Protein AF-A0A7K4IYR8-F1 (afdb_monomer_lite)

Sequence (261 aa):
AKPNRKLTFLYLANDVIQNSKRKGPEFTKDFAPVIVEAFKHVSSESDESCKKHLGRVLSIWEERSVYENDVLEQLRQALYGDRKGRKRTYEQIKVDENNCSPRGSPTDPPQTTDLIRALQELENAASGDAAVHQRIASLPIEVQDVSLLDRITDKESGEQLSKMVDDACMLLADYNGRLAAEIDDRKQLTRMLSDFLRCQKEFLAEKEHKLEEYKRKLARVSQVRKELRSRIQNLPDLSRLPNVTGSHVHLPFAGDIYSDD

Radius of gyration: 37.4 Å; chains: 1; bounding box: 99×49×106 Å

InterPro domains:
  IPR006569 CID domain [PF04818] (2-75)
  IPR006569 CID domain [PS51391] (1-83)
  IPR006569 CID domain [SM00582] (1-80)
  IPR008942 ENTH/VHS [G3DSA:1.25.40.90] (1-87)
  IPR008942 ENTH/VHS [SSF48464] (2-83)
  IPR032337 RPRD1A/B, C-terminal domain [PF16566] (114-259)

Secondary structure (DSSP, 8-state):
--HHHHHHHHHHHHHHHHHHTTT-SHHHHHHHHHHHHHHHHHHHTS-HHHHHHHHHHHHHHHHTT-S-HHHHHHHHHHHH-------------------------TTSPPPHHHHHHHHHHHHTSGGG-HHHHHHHHT--GGGT-GGGGGG--SHHHHHHHHHHHHHHHHHHHHHHHHHHHHHHHHHHHHHHHHHHHHHHHHHHHHHHHHHHHHHHHHHHHHHHHHHHHHHHHTS--GGGS---SS---PPPPTTTT----

Foldseek 3Di:
DPLVVLLVVVVVLLCCLVVCVVVHNVSLVVCQVCVLVSLLVSLVRDDPVSLVSLVVSLVVCVVVVSDDPVSSVSSVCSSPNDDPPDDDDDDDDDDDDDDDDDDDDPQDADDPVVLVVLVVVLCVALVVPVVLVVVLVPQDVLLVDPVCVVVDPDPVVVVVSVVSNVVNVVSVVVSVVRVVVSVVSVVVSVVSVVSNVVVVVVVVVVVVVVVVVVVVVVVVVVVVVVVVVVVVVVDDDPVPDPPPPDDDDDDDDPPPVPDDD

Structure (mmCIF, N/CA/C/O backbone):
data_AF-A0A7K4IYR8-F1
#
_entry.id   AF-A0A7K4IYR8-F1
#
loop_
_atom_site.group_PDB
_atom_site.id
_atom_site.type_symbol
_atom_site.label_atom_id
_atom_site.label_alt_id
_atom_site.label_comp_id
_atom_site.label_asym_id
_atom_site.label_entity_id
_atom_site.label_seq_id
_atom_site.pdbx_PDB_ins_code
_atom_site.Cartn_x
_atom_site.Cartn_y
_atom_site.Cartn_z
_atom_site.occupancy
_atom_site.B_iso_or_equiv
_atom_site.auth_seq_id
_atom_site.auth_comp_id
_atom_site.auth_asym_id
_atom_site.auth_atom_id
_atom_site.pdbx_PDB_model_num
ATOM 1 N N . ALA A 1 1 ? 15.970 -23.274 11.634 1.00 53.22 1 ALA A N 1
ATOM 2 C CA . ALA A 1 1 ? 16.853 -23.880 12.663 1.00 53.22 1 ALA A CA 1
ATOM 3 C C . ALA A 1 1 ? 16.985 -22.917 13.839 1.00 53.22 1 ALA A C 1
ATOM 5 O O . ALA A 1 1 ? 16.951 -21.720 13.587 1.00 53.22 1 ALA A O 1
ATOM 6 N N . LYS A 1 2 ? 17.133 -23.404 15.083 1.00 67.44 2 LYS A N 1
ATOM 7 C CA . LYS A 1 2 ? 17.363 -22.536 16.260 1.00 67.44 2 LYS A CA 1
ATOM 8 C C . LYS A 1 2 ? 18.555 -21.583 16.000 1.00 67.44 2 LYS A C 1
ATOM 10 O O . LYS A 1 2 ? 19.526 -22.061 15.406 1.00 67.44 2 LYS A O 1
ATOM 15 N N . PRO A 1 3 ? 18.524 -20.310 16.443 1.00 61.62 3 PRO A N 1
ATOM 16 C CA . PRO A 1 3 ? 19.563 -19.308 16.151 1.00 61.62 3 PRO A CA 1
ATOM 17 C C . PRO A 1 3 ? 20.998 -19.804 16.398 1.00 61.62 3 PRO A C 1
ATOM 19 O O . PRO A 1 3 ? 21.841 -19.731 15.507 1.00 61.62 3 PRO A O 1
ATOM 22 N N . ASN A 1 4 ? 21.240 -20.473 17.530 1.00 66.50 4 ASN A N 1
ATOM 23 C CA . ASN A 1 4 ? 22.561 -21.010 17.895 1.00 66.50 4 ASN A CA 1
ATOM 24 C C . ASN A 1 4 ? 23.093 -22.061 16.907 1.00 66.50 4 ASN A C 1
ATOM 26 O O . ASN A 1 4 ? 24.296 -22.170 16.697 1.00 66.50 4 ASN A O 1
ATOM 30 N N . ARG A 1 5 ? 22.201 -22.824 16.264 1.00 80.38 5 ARG A N 1
ATOM 31 C CA . ARG A 1 5 ? 22.581 -23.853 15.288 1.00 80.38 5 ARG A CA 1
ATOM 32 C C . ARG A 1 5 ? 22.960 -23.237 13.940 1.00 80.38 5 ARG A C 1
ATOM 34 O O . ARG A 1 5 ? 23.757 -23.825 13.220 1.00 80.38 5 ARG A O 1
ATOM 41 N N . LYS A 1 6 ? 22.427 -22.055 13.603 1.00 84.56 6 LYS A N 1
ATOM 42 C CA . LYS A 1 6 ? 22.773 -21.321 12.373 1.00 84.56 6 LYS A CA 1
ATOM 43 C C . LYS A 1 6 ? 24.214 -20.804 12.403 1.00 84.56 6 LYS A C 1
ATOM 45 O O . LYS A 1 6 ? 24.914 -20.9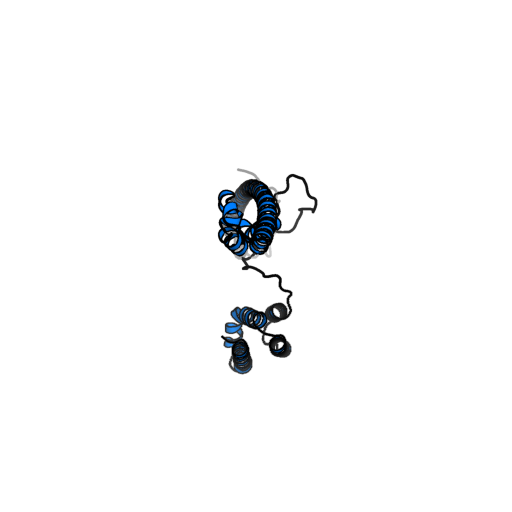14 11.401 1.00 84.56 6 LYS A O 1
ATOM 50 N N . LEU A 1 7 ? 24.680 -20.333 13.561 1.00 84.88 7 LEU A N 1
ATOM 51 C CA . LEU A 1 7 ? 26.074 -19.927 13.753 1.00 84.88 7 LEU A CA 1
ATOM 52 C C . LEU A 1 7 ? 27.045 -21.107 13.564 1.00 84.88 7 LEU A C 1
ATOM 54 O O . LEU A 1 7 ? 28.080 -20.955 12.922 1.00 84.88 7 LEU A O 1
ATOM 58 N N . THR A 1 8 ? 26.678 -22.307 14.029 1.00 88.69 8 THR A N 1
ATOM 59 C CA . THR A 1 8 ? 27.469 -23.531 13.808 1.00 88.69 8 THR A CA 1
ATOM 60 C C . THR A 1 8 ? 27.664 -23.843 12.322 1.00 88.69 8 THR A C 1
ATOM 62 O O . THR A 1 8 ? 28.762 -24.220 11.921 1.00 88.69 8 THR A O 1
ATOM 65 N N . PHE A 1 9 ? 26.635 -23.649 11.488 1.00 90.62 9 PHE A N 1
ATOM 66 C CA . PHE A 1 9 ? 26.761 -23.839 10.038 1.00 90.62 9 PHE A CA 1
ATOM 67 C C . PHE A 1 9 ? 27.726 -22.836 9.401 1.00 90.62 9 PHE A C 1
ATOM 69 O O . PHE A 1 9 ? 28.487 -23.217 8.516 1.00 90.62 9 PHE A O 1
ATOM 76 N N . LEU A 1 10 ? 27.749 -21.585 9.870 1.00 90.50 10 LEU A N 1
ATOM 77 C CA . LEU A 1 10 ? 28.721 -20.600 9.388 1.00 90.50 10 LEU A CA 1
ATOM 78 C C . LEU A 1 10 ? 30.150 -20.919 9.828 1.00 90.50 10 LEU A C 1
ATOM 80 O O . LEU A 1 10 ? 31.076 -20.705 9.052 1.00 90.50 10 LEU A O 1
ATOM 84 N N . TYR A 1 11 ? 30.351 -21.482 11.020 1.00 91.69 11 TYR A N 1
ATOM 85 C CA . TYR A 1 11 ? 31.675 -21.966 11.419 1.00 91.69 11 TYR A CA 1
ATOM 86 C C . TYR A 1 11 ? 32.148 -23.151 10.591 1.00 91.69 11 TYR A C 1
ATOM 88 O O . TYR A 1 11 ? 33.315 -23.188 10.210 1.00 91.69 11 TYR A O 1
ATOM 96 N N . LEU A 1 12 ? 31.245 -24.072 10.259 1.00 93.44 12 LEU A N 1
ATOM 97 C CA . LEU A 1 12 ? 31.562 -25.162 9.346 1.00 93.44 12 LEU A CA 1
ATOM 98 C C . LEU A 1 12 ? 31.917 -24.629 7.952 1.00 93.44 12 LEU A C 1
ATOM 100 O O . LEU A 1 12 ? 32.934 -25.024 7.394 1.00 93.44 12 LEU A O 1
ATOM 104 N N . ALA A 1 13 ? 31.122 -23.701 7.412 1.00 92.62 13 ALA A N 1
ATOM 105 C CA . ALA A 1 13 ? 31.414 -23.069 6.128 1.00 92.62 13 ALA A CA 1
ATOM 106 C C . ALA A 1 13 ? 32.771 -22.350 6.158 1.00 92.62 13 ALA A C 1
ATOM 108 O O . ALA A 1 13 ? 33.569 -22.517 5.243 1.00 92.62 13 ALA A O 1
ATOM 109 N N . ASN A 1 14 ? 33.073 -21.618 7.233 1.00 93.25 14 ASN A N 1
ATOM 110 C CA . ASN A 1 14 ? 34.367 -20.969 7.421 1.00 93.25 14 ASN A CA 1
ATOM 111 C C . ASN A 1 14 ? 35.531 -21.972 7.396 1.00 93.25 14 ASN A C 1
ATOM 113 O O . ASN A 1 14 ? 36.521 -21.731 6.709 1.00 93.25 14 ASN A O 1
ATOM 117 N N . ASP A 1 15 ? 35.413 -23.087 8.118 1.00 93.00 15 ASP A N 1
ATOM 118 C CA . ASP A 1 15 ? 36.453 -24.117 8.152 1.00 93.00 15 ASP A CA 1
ATOM 119 C C . ASP A 1 15 ? 36.656 -24.761 6.771 1.00 93.00 15 ASP A C 1
ATOM 121 O O . ASP A 1 15 ? 37.780 -24.839 6.273 1.00 93.00 15 ASP A O 1
ATOM 125 N N . VAL A 1 16 ? 35.562 -25.124 6.096 1.00 93.12 16 VAL A N 1
ATOM 126 C CA . VAL A 1 16 ? 35.595 -25.705 4.747 1.00 93.12 16 VAL A CA 1
ATOM 127 C C . VAL A 1 16 ? 36.204 -24.730 3.740 1.00 93.12 16 VAL A C 1
ATOM 129 O O . VAL A 1 16 ? 37.122 -25.108 3.014 1.00 93.12 16 VAL A O 1
ATOM 132 N N . ILE A 1 17 ? 35.751 -23.475 3.702 1.00 92.31 17 ILE A N 1
ATOM 133 C CA . ILE A 1 17 ? 36.232 -22.462 2.749 1.00 92.31 17 ILE A CA 1
ATOM 134 C C . ILE A 1 17 ? 37.721 -22.183 2.973 1.00 92.31 17 ILE A C 1
ATOM 136 O O . ILE A 1 17 ? 38.494 -22.169 2.019 1.00 92.31 17 ILE A O 1
ATOM 140 N N . GLN A 1 18 ? 38.163 -22.011 4.220 1.00 86.75 18 GLN A N 1
ATOM 141 C CA . GLN A 1 18 ? 39.563 -21.681 4.486 1.00 86.75 18 GLN A CA 1
ATOM 142 C C . GLN A 1 18 ? 40.512 -22.868 4.295 1.00 86.75 18 GLN A C 1
ATOM 144 O O . GLN A 1 18 ? 41.597 -22.689 3.740 1.00 86.75 18 GLN A O 1
ATOM 149 N N . ASN A 1 19 ? 40.124 -24.077 4.709 1.00 90.12 19 ASN A N 1
ATOM 150 C CA . ASN A 1 19 ? 40.983 -25.257 4.567 1.00 90.12 19 ASN A CA 1
ATOM 151 C C . ASN A 1 19 ? 41.038 -25.761 3.121 1.00 90.12 19 ASN A C 1
ATOM 153 O O . ASN A 1 19 ? 42.073 -26.269 2.679 1.00 90.12 19 ASN A O 1
ATOM 157 N N . SER A 1 20 ? 39.951 -25.598 2.362 1.00 89.94 20 SER A N 1
ATOM 158 C CA . SER A 1 20 ? 39.908 -26.000 0.954 1.00 89.94 20 SER A CA 1
ATOM 159 C C . SER A 1 20 ? 40.776 -25.140 0.043 1.00 89.94 20 SER A C 1
ATOM 161 O O . SER A 1 20 ? 41.269 -25.680 -0.940 1.00 89.94 20 SER A O 1
ATOM 163 N N . LYS A 1 21 ? 41.081 -23.880 0.399 1.00 84.06 21 LYS A N 1
ATOM 164 C CA . LYS A 1 21 ? 41.957 -22.991 -0.394 1.00 84.06 21 LYS A CA 1
ATOM 165 C C . LYS A 1 21 ? 43.305 -23.614 -0.777 1.00 84.06 21 LYS A C 1
ATOM 167 O O . LYS A 1 21 ? 43.869 -23.254 -1.804 1.00 84.06 21 LYS A O 1
ATOM 172 N N . ARG A 1 22 ? 43.835 -24.544 0.031 1.00 83.19 22 ARG A N 1
ATOM 173 C CA . ARG A 1 22 ? 45.079 -25.277 -0.282 1.00 83.19 22 ARG A CA 1
ATOM 174 C C . ARG A 1 22 ? 44.908 -26.330 -1.381 1.00 83.19 22 ARG A C 1
ATOM 176 O O . ARG A 1 22 ? 45.889 -26.698 -2.013 1.00 83.19 22 ARG A O 1
ATOM 183 N N . LYS A 1 23 ? 43.694 -26.855 -1.548 1.00 87.81 23 LYS A N 1
ATOM 184 C CA . LYS A 1 23 ? 43.335 -27.891 -2.526 1.00 87.81 23 LYS A CA 1
ATOM 185 C C . LYS A 1 23 ? 42.779 -27.291 -3.819 1.00 87.81 23 LYS A C 1
ATOM 187 O O . LYS A 1 23 ? 43.017 -27.861 -4.875 1.00 87.81 23 LYS A O 1
ATOM 192 N N . GLY A 1 24 ? 42.105 -26.147 -3.727 1.00 84.31 24 GLY A N 1
ATOM 193 C CA . GLY A 1 24 ? 41.583 -25.407 -4.868 1.00 84.31 24 GLY A CA 1
ATOM 194 C C . GLY A 1 24 ? 40.549 -24.348 -4.457 1.00 84.31 24 GLY A C 1
ATOM 195 O O . GLY A 1 24 ? 40.160 -24.262 -3.287 1.00 84.31 24 GLY A O 1
ATOM 196 N N . PRO A 1 25 ? 40.135 -23.473 -5.390 1.00 88.81 25 PRO A N 1
ATOM 197 C CA . PRO A 1 25 ? 39.226 -22.367 -5.105 1.00 88.81 25 PRO A CA 1
ATOM 198 C C . PRO A 1 25 ? 37.740 -22.759 -5.173 1.00 88.81 25 PRO A C 1
ATOM 200 O O . PRO A 1 25 ? 36.893 -21.877 -5.047 1.00 88.81 25 PRO A O 1
ATOM 203 N N . GLU A 1 26 ? 37.404 -24.030 -5.410 1.00 90.50 26 GLU A N 1
ATOM 204 C CA . GLU A 1 26 ? 36.052 -24.494 -5.755 1.00 90.50 26 GLU A CA 1
ATOM 205 C C . GLU A 1 26 ? 35.043 -24.103 -4.681 1.00 90.50 26 GLU A C 1
ATOM 207 O O . GLU A 1 26 ? 34.099 -23.378 -4.961 1.00 90.50 26 GLU A O 1
ATOM 212 N N . PHE A 1 27 ? 35.309 -24.439 -3.417 1.00 90.62 27 PHE A N 1
ATOM 213 C CA . PHE A 1 27 ? 34.417 -24.057 -2.323 1.00 90.62 27 PHE A CA 1
ATOM 214 C C . PHE A 1 27 ? 34.334 -22.540 -2.138 1.00 90.62 27 PHE A C 1
ATOM 216 O O . PHE A 1 27 ? 33.270 -22.022 -1.821 1.00 90.62 27 PHE A O 1
ATOM 223 N N . THR A 1 28 ? 35.420 -21.795 -2.368 1.00 90.62 28 THR A N 1
ATOM 224 C CA . THR A 1 28 ? 35.350 -20.326 -2.288 1.00 90.62 28 THR A CA 1
ATOM 225 C C . THR A 1 28 ? 34.390 -19.790 -3.354 1.00 90.62 28 THR A C 1
ATOM 227 O O . THR A 1 28 ? 33.521 -18.979 -3.037 1.00 90.62 28 THR A O 1
ATOM 230 N N . LYS A 1 29 ? 34.485 -20.294 -4.591 1.00 90.69 29 LYS A N 1
ATOM 231 C CA . LYS A 1 29 ? 33.619 -19.908 -5.715 1.00 90.69 29 LYS A CA 1
ATOM 232 C C . LYS A 1 29 ? 32.169 -20.355 -5.521 1.00 90.69 29 LYS A C 1
ATOM 234 O O . LYS A 1 29 ? 31.267 -19.553 -5.736 1.00 90.69 29 LYS A O 1
ATOM 239 N N . ASP A 1 30 ? 31.952 -21.582 -5.064 1.00 92.75 30 ASP A N 1
ATOM 240 C CA . ASP A 1 30 ? 30.620 -22.177 -4.925 1.00 92.75 30 ASP A CA 1
ATOM 241 C C . ASP A 1 30 ? 29.837 -21.578 -3.752 1.00 92.75 30 ASP A C 1
ATOM 243 O O . ASP A 1 30 ? 28.618 -21.426 -3.828 1.00 92.75 30 ASP A O 1
ATOM 247 N N . PHE A 1 31 ? 30.524 -21.180 -2.673 1.00 93.06 31 PHE A N 1
ATOM 248 C CA . PHE A 1 31 ? 29.882 -20.480 -1.560 1.00 93.06 31 PHE A CA 1
ATOM 249 C C . PHE A 1 31 ? 29.646 -18.990 -1.847 1.00 93.06 31 PHE A C 1
ATOM 251 O O . PHE A 1 31 ? 28.690 -18.432 -1.312 1.00 93.06 31 PHE A O 1
ATOM 258 N N . ALA A 1 32 ? 30.451 -18.343 -2.701 1.00 89.62 32 ALA A N 1
ATOM 259 C CA . ALA A 1 32 ? 30.329 -16.913 -3.017 1.00 89.62 32 ALA A CA 1
ATOM 260 C C . ALA A 1 32 ? 28.894 -16.425 -3.335 1.00 89.62 32 ALA A C 1
ATOM 262 O O . ALA A 1 32 ? 28.480 -15.433 -2.730 1.00 89.62 32 ALA A O 1
ATOM 263 N N . PRO A 1 33 ? 28.097 -17.083 -4.208 1.00 90.62 33 PRO A N 1
ATOM 264 C CA . PRO A 1 33 ? 26.764 -16.590 -4.566 1.00 90.62 33 PRO A CA 1
ATOM 265 C C . PRO A 1 33 ? 25.753 -16.634 -3.414 1.00 90.62 33 PRO A C 1
ATOM 267 O O . PRO A 1 33 ? 24.772 -15.896 -3.439 1.00 90.62 33 PRO A O 1
ATOM 270 N N . VAL A 1 34 ? 25.972 -17.482 -2.405 1.00 93.62 34 VAL A N 1
ATOM 271 C CA . VAL A 1 34 ? 25.014 -17.707 -1.307 1.00 93.62 34 VAL A CA 1
ATOM 272 C C . VAL A 1 34 ? 25.486 -17.139 0.029 1.00 93.62 34 VAL A C 1
ATOM 274 O O . VAL A 1 34 ? 24.682 -16.968 0.947 1.00 93.62 34 VAL A O 1
ATOM 277 N N . ILE A 1 35 ? 26.780 -16.834 0.168 1.00 92.06 35 ILE A N 1
ATOM 278 C CA . ILE A 1 35 ? 27.369 -16.505 1.468 1.00 92.06 35 ILE A CA 1
ATOM 279 C C . ILE A 1 35 ? 26.853 -15.180 2.031 1.00 92.06 35 ILE A C 1
ATOM 281 O O . ILE A 1 35 ? 26.643 -15.082 3.237 1.00 92.06 35 ILE A O 1
ATOM 285 N N . VAL A 1 36 ? 26.571 -14.199 1.166 1.00 91.44 36 VAL A N 1
ATOM 286 C CA . VAL A 1 36 ? 26.016 -12.890 1.549 1.00 91.44 36 VAL A CA 1
ATOM 287 C C . VAL A 1 36 ? 24.597 -13.038 2.101 1.00 91.44 36 VAL A C 1
ATOM 289 O O . VAL A 1 36 ? 24.275 -12.494 3.159 1.00 91.44 36 VAL A O 1
ATOM 292 N N . GLU A 1 37 ? 23.752 -13.819 1.424 1.00 89.88 37 GLU A N 1
ATOM 293 C CA . GLU A 1 37 ? 22.381 -14.085 1.867 1.00 89.88 37 GLU A CA 1
ATOM 294 C C . GLU A 1 37 ? 22.364 -14.895 3.169 1.00 89.88 37 GLU A C 1
ATOM 296 O O . GLU A 1 37 ? 21.630 -14.559 4.103 1.00 89.88 37 GLU A O 1
ATOM 301 N N . ALA A 1 38 ? 23.238 -15.901 3.280 1.00 90.06 38 ALA A N 1
ATOM 302 C CA . ALA A 1 38 ? 23.405 -16.681 4.499 1.00 90.06 38 ALA A CA 1
ATOM 303 C C . ALA A 1 38 ? 23.840 -15.799 5.682 1.00 90.06 38 ALA A C 1
ATOM 305 O O . ALA A 1 38 ? 23.225 -15.866 6.748 1.00 90.06 38 ALA A O 1
ATOM 306 N N . PHE A 1 39 ? 24.837 -14.927 5.498 1.00 89.81 39 PHE A N 1
ATOM 307 C CA . PHE A 1 39 ? 25.288 -13.985 6.530 1.00 89.81 39 PHE A CA 1
ATOM 308 C C . PHE A 1 39 ? 24.167 -13.045 6.979 1.00 89.81 39 PHE A C 1
ATOM 310 O O . PHE A 1 39 ? 23.947 -12.876 8.180 1.00 89.81 39 PHE A O 1
ATOM 317 N N . LYS A 1 40 ? 23.415 -12.481 6.025 1.00 89.56 40 LYS A N 1
ATOM 318 C CA . LYS A 1 40 ? 22.279 -11.591 6.301 1.00 89.56 40 LYS A CA 1
ATOM 319 C C . LYS A 1 40 ? 21.189 -12.292 7.108 1.00 89.56 40 LYS A C 1
ATOM 321 O O . LYS A 1 40 ? 20.694 -11.731 8.080 1.00 89.56 40 LYS A O 1
ATOM 326 N N . HIS A 1 41 ? 20.845 -13.522 6.738 1.00 88.69 41 HIS A N 1
ATOM 327 C CA . HIS A 1 41 ? 19.822 -14.320 7.411 1.00 88.69 41 HIS A CA 1
ATOM 328 C C . HIS A 1 41 ? 20.217 -14.708 8.846 1.00 88.69 41 HIS A C 1
ATOM 330 O O . HIS A 1 41 ? 19.377 -14.689 9.748 1.00 88.69 41 HIS A O 1
ATOM 336 N N . VAL A 1 42 ? 21.494 -15.029 9.094 1.00 86.94 42 VAL A N 1
ATOM 337 C CA . VAL A 1 42 ? 21.971 -15.284 10.465 1.00 86.94 42 VAL A CA 1
ATOM 338 C C . VAL A 1 42 ? 22.020 -13.986 11.273 1.00 86.94 42 VAL A C 1
ATOM 340 O O . VAL A 1 42 ? 21.580 -13.980 12.420 1.00 86.94 42 VAL A O 1
ATOM 343 N N . SER A 1 43 ? 22.464 -12.880 10.674 1.00 86.00 43 SER A N 1
ATOM 344 C CA . SER A 1 43 ? 22.471 -11.547 11.297 1.00 86.00 43 SER A CA 1
ATOM 345 C C . SER A 1 43 ? 21.062 -11.064 11.683 1.00 86.00 43 SER A C 1
ATOM 347 O O . SER A 1 43 ? 20.870 -10.498 12.758 1.00 86.00 43 SER A O 1
ATOM 349 N N . SER A 1 44 ? 20.045 -11.328 10.852 1.00 84.56 44 SER A N 1
ATOM 350 C CA . SER A 1 44 ? 18.671 -10.864 11.095 1.00 84.56 44 SER A CA 1
ATOM 351 C C . SER A 1 44 ? 17.942 -11.587 12.228 1.00 84.56 44 SER A C 1
ATOM 353 O O . SER A 1 44 ? 17.038 -11.008 12.825 1.00 84.56 44 SER A O 1
ATOM 355 N N . GLU A 1 45 ? 18.312 -12.836 12.512 1.00 75.75 45 GLU A N 1
ATOM 356 C CA . GLU A 1 45 ? 17.594 -13.712 13.450 1.00 75.75 45 GLU A CA 1
ATOM 357 C C . GLU A 1 45 ? 18.345 -13.987 14.760 1.00 75.75 45 GLU A C 1
ATOM 359 O O . GLU A 1 45 ? 17.942 -14.856 15.537 1.00 75.75 45 GLU A O 1
ATOM 364 N N . SER A 1 46 ? 19.456 -13.293 15.003 1.00 74.25 46 SER A N 1
ATOM 365 C CA . SER A 1 46 ? 20.305 -13.546 16.163 1.00 74.25 46 SER A CA 1
ATOM 366 C C . SER A 1 46 ? 20.562 -12.296 17.004 1.00 74.25 46 SER A C 1
ATOM 368 O O . SER A 1 46 ? 20.349 -11.161 16.575 1.00 74.25 46 SER A O 1
ATOM 370 N N . ASP A 1 47 ? 20.942 -12.534 18.254 1.00 80.75 47 ASP A N 1
ATOM 371 C CA . ASP A 1 47 ? 21.204 -11.527 19.270 1.00 80.75 47 ASP A CA 1
ATOM 372 C C . ASP A 1 47 ? 22.583 -10.870 19.091 1.00 80.75 47 ASP A C 1
ATOM 374 O O . ASP A 1 47 ? 23.425 -11.289 18.291 1.00 80.75 47 ASP A O 1
ATOM 378 N N . GLU A 1 48 ? 22.847 -9.833 19.880 1.00 80.94 48 GLU A N 1
ATOM 379 C CA . GLU A 1 48 ? 24.067 -9.033 19.751 1.00 80.94 48 GLU A CA 1
ATOM 380 C C . GLU A 1 48 ? 25.348 -9.822 20.057 1.00 80.94 48 GLU A C 1
ATOM 382 O O . GLU A 1 48 ? 26.420 -9.514 19.532 1.00 80.94 48 GLU A O 1
ATOM 387 N N . SER A 1 49 ? 25.234 -10.899 20.839 1.00 81.44 49 SER A N 1
ATOM 388 C CA . SER A 1 49 ? 26.306 -11.876 21.019 1.00 81.44 49 SER A CA 1
ATOM 389 C C . SER A 1 49 ? 26.642 -12.581 19.703 1.00 81.44 49 SER A C 1
ATOM 391 O O . SER A 1 49 ? 27.806 -12.608 19.298 1.00 81.44 49 SER A O 1
ATOM 393 N N . CYS A 1 50 ? 25.652 -13.097 18.970 1.00 82.31 50 CYS A N 1
ATOM 394 C CA . CYS A 1 50 ? 25.880 -13.740 17.675 1.00 82.31 50 CYS A CA 1
ATOM 395 C C . CYS A 1 50 ? 26.467 -12.781 16.631 1.00 82.31 50 CYS A C 1
ATOM 397 O O . CYS A 1 50 ? 27.364 -13.177 15.884 1.00 82.31 50 CYS A O 1
ATOM 399 N N . LYS A 1 51 ? 26.060 -11.507 16.614 1.00 87.31 51 LYS A N 1
ATOM 400 C CA . LYS A 1 51 ? 26.658 -10.515 15.703 1.00 87.31 51 LYS A CA 1
ATOM 401 C C . LYS A 1 51 ? 28.145 -10.275 15.960 1.00 87.31 51 LYS A C 1
ATOM 403 O O . LYS A 1 51 ? 28.903 -10.143 15.002 1.00 87.31 51 LYS A O 1
ATOM 408 N N . LYS A 1 52 ? 28.602 -10.303 17.220 1.00 88.06 52 LYS A N 1
ATOM 409 C CA . LYS A 1 52 ? 30.045 -10.254 17.541 1.00 88.06 52 LYS A CA 1
ATOM 410 C C . LYS A 1 52 ? 30.801 -11.438 16.936 1.00 88.06 52 LYS A C 1
ATOM 412 O O . LYS A 1 52 ? 31.898 -11.271 16.407 1.00 88.06 52 LYS A O 1
ATOM 417 N N . HIS A 1 53 ? 30.203 -12.626 16.974 1.00 88.19 53 HIS A N 1
ATOM 418 C CA . HIS A 1 53 ? 30.789 -13.826 16.384 1.00 88.19 53 HIS A CA 1
ATOM 419 C C . HIS A 1 53 ? 30.837 -13.756 14.849 1.00 88.19 53 HIS A C 1
ATOM 421 O O . HIS A 1 53 ? 31.852 -14.130 14.262 1.00 88.19 53 HIS A O 1
ATOM 427 N N . LEU A 1 54 ? 29.792 -13.227 14.203 1.00 91.00 54 LEU A N 1
ATOM 428 C CA . LEU A 1 54 ? 29.779 -12.959 12.758 1.00 91.00 54 LEU A CA 1
ATOM 429 C C . LEU A 1 54 ? 30.836 -11.924 12.358 1.00 91.00 54 LEU A C 1
ATOM 431 O O . LEU A 1 54 ? 31.566 -12.138 11.393 1.00 91.00 54 LEU A O 1
ATOM 435 N N . GL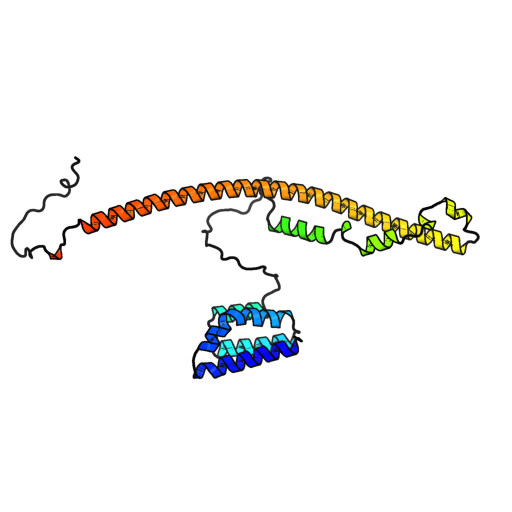Y A 1 55 ? 30.969 -10.843 13.132 1.00 91.88 55 GLY A N 1
ATOM 436 C CA . GLY A 1 55 ? 31.987 -9.813 12.910 1.00 91.88 55 GLY A CA 1
ATOM 437 C C . GLY A 1 55 ? 33.404 -10.369 12.999 1.00 91.88 55 GLY A C 1
ATOM 438 O O . GLY A 1 55 ? 34.252 -10.037 12.175 1.00 91.88 55 GLY A O 1
ATOM 439 N N . ARG A 1 56 ? 33.651 -11.301 13.929 1.00 93.12 56 ARG A N 1
ATOM 440 C CA . ARG A 1 56 ? 34.932 -12.013 14.013 1.00 93.12 56 ARG A CA 1
ATOM 441 C C . ARG A 1 56 ? 35.211 -12.849 12.761 1.00 93.12 56 ARG A C 1
ATOM 443 O O . ARG A 1 56 ? 36.332 -12.819 12.268 1.00 93.12 56 ARG A O 1
ATOM 450 N N . VAL A 1 57 ? 34.223 -13.583 12.240 1.00 92.75 57 VAL A N 1
ATOM 451 C CA . VAL A 1 57 ? 34.391 -14.366 10.998 1.00 92.75 57 VAL A CA 1
ATOM 452 C C . VAL A 1 57 ? 34.683 -13.446 9.812 1.00 92.75 57 VAL A C 1
ATOM 454 O O . VAL A 1 57 ? 35.618 -13.712 9.061 1.00 92.75 57 VAL A O 1
ATOM 457 N N . LEU A 1 58 ? 33.941 -12.343 9.684 1.00 94.25 58 LEU A N 1
ATOM 458 C CA . LEU A 1 58 ? 34.144 -11.359 8.620 1.00 94.25 58 LEU A CA 1
ATOM 459 C C . LEU A 1 58 ? 35.544 -10.730 8.676 1.00 94.25 58 LEU A C 1
ATOM 461 O O . LEU A 1 58 ? 36.219 -10.660 7.654 1.00 94.25 58 LEU A O 1
ATOM 465 N N . SER A 1 59 ? 36.012 -10.352 9.867 1.00 93.12 59 SER A N 1
ATOM 466 C CA . SER A 1 59 ? 37.362 -9.810 10.059 1.00 93.12 59 SER A CA 1
ATOM 467 C C . SER A 1 59 ? 38.451 -10.800 9.631 1.00 93.12 59 SER A C 1
ATOM 469 O O . SER A 1 59 ? 39.402 -10.403 8.965 1.00 93.12 59 SER A O 1
ATOM 471 N N . ILE A 1 60 ? 38.288 -12.095 9.928 1.00 92.19 60 ILE A N 1
ATOM 472 C CA . ILE A 1 60 ? 39.231 -13.131 9.475 1.00 92.19 60 ILE A CA 1
ATOM 473 C C . ILE A 1 60 ? 39.208 -13.258 7.944 1.00 92.19 60 ILE A C 1
ATOM 475 O O . ILE A 1 60 ? 40.248 -13.486 7.326 1.00 92.19 60 ILE A O 1
ATOM 479 N N . TRP A 1 61 ? 38.035 -13.151 7.317 1.00 93.81 61 TRP A N 1
ATOM 480 C CA . TRP A 1 61 ? 37.913 -13.225 5.860 1.00 93.81 61 TRP A CA 1
ATOM 481 C C . TRP A 1 61 ? 38.536 -12.031 5.148 1.00 93.81 61 TRP A C 1
ATOM 483 O O . TRP A 1 61 ? 39.115 -12.214 4.081 1.00 93.81 61 TRP A O 1
ATOM 493 N N . GLU A 1 62 ? 38.459 -10.848 5.747 1.00 91.69 62 GLU A N 1
ATOM 494 C CA . GLU A 1 62 ? 39.131 -9.644 5.266 1.00 91.69 62 GLU A CA 1
ATOM 495 C C . GLU A 1 62 ? 40.656 -9.772 5.404 1.00 91.69 62 GLU A C 1
ATOM 497 O O . GLU A 1 62 ? 41.377 -9.639 4.417 1.00 91.69 62 GLU A O 1
ATOM 502 N N . GLU A 1 63 ? 41.146 -10.164 6.586 1.00 91.56 63 GLU A N 1
ATOM 503 C CA . GLU A 1 63 ? 42.579 -10.346 6.865 1.00 91.56 63 GLU A CA 1
ATOM 504 C C . GLU A 1 63 ? 43.231 -11.399 5.953 1.00 91.56 63 GLU A C 1
ATOM 506 O O . GLU A 1 63 ? 44.369 -11.244 5.515 1.00 91.56 63 GLU A O 1
ATOM 511 N N . ARG A 1 64 ? 42.506 -12.481 5.642 1.00 89.44 64 ARG A N 1
ATOM 512 C CA . ARG A 1 64 ? 43.005 -13.598 4.819 1.00 89.44 64 ARG A CA 1
ATOM 513 C C . ARG A 1 64 ? 42.613 -13.507 3.345 1.00 89.44 64 ARG A C 1
ATOM 515 O O . ARG A 1 64 ? 42.766 -14.504 2.627 1.00 89.44 64 ARG A O 1
ATOM 522 N N . SER A 1 65 ? 42.043 -12.376 2.924 1.00 89.50 65 SER A N 1
ATOM 523 C CA . SER A 1 65 ? 41.520 -12.151 1.569 1.00 89.50 65 SER A CA 1
ATOM 524 C C . SER A 1 65 ? 40.743 -13.378 1.062 1.00 89.50 65 SER A C 1
ATOM 526 O O . SER A 1 65 ? 41.085 -14.026 0.068 1.00 89.50 65 SER A O 1
ATOM 528 N N . VAL A 1 66 ? 39.761 -13.822 1.856 1.00 91.56 66 VAL A N 1
ATOM 529 C CA . VAL A 1 66 ? 38.934 -15.001 1.549 1.00 91.56 66 VAL A CA 1
ATOM 530 C C . VAL A 1 66 ? 38.056 -14.749 0.338 1.00 91.56 66 VAL A C 1
ATOM 532 O O . VAL A 1 66 ? 37.956 -15.627 -0.515 1.00 91.56 66 VAL A O 1
ATOM 535 N N . TYR A 1 67 ? 37.520 -13.539 0.246 1.00 92.88 67 TYR A N 1
ATOM 536 C CA . TYR A 1 67 ? 36.728 -13.052 -0.868 1.00 92.88 67 TYR A CA 1
ATOM 537 C C . TYR A 1 67 ? 37.274 -11.715 -1.376 1.00 92.88 67 TYR A C 1
ATOM 539 O O . TYR A 1 67 ? 38.038 -11.047 -0.682 1.00 92.88 67 TYR A O 1
ATOM 547 N N . GLU A 1 68 ? 36.849 -11.331 -2.579 1.00 91.12 68 GLU A N 1
ATOM 548 C CA . GLU A 1 68 ? 37.110 -10.011 -3.155 1.00 91.12 68 GLU A CA 1
ATOM 549 C C . GLU A 1 68 ? 36.424 -8.898 -2.349 1.00 91.12 68 GLU A C 1
ATOM 551 O O . GLU A 1 68 ? 35.401 -9.126 -1.690 1.00 91.12 68 GLU A O 1
ATOM 556 N N . ASN A 1 69 ? 36.957 -7.677 -2.453 1.00 88.75 69 ASN A N 1
ATOM 557 C CA . ASN A 1 69 ? 36.475 -6.509 -1.706 1.00 88.75 69 ASN A CA 1
ATOM 558 C C . ASN A 1 69 ? 34.964 -6.274 -1.867 1.00 88.75 69 ASN A C 1
ATOM 560 O O . ASN A 1 69 ? 34.287 -5.980 -0.886 1.00 88.75 69 ASN A O 1
ATOM 564 N N . ASP A 1 70 ? 34.416 -6.491 -3.065 1.00 89.38 70 ASP A N 1
ATOM 565 C CA . ASP A 1 70 ? 32.985 -6.312 -3.342 1.00 89.38 70 ASP A CA 1
ATOM 566 C C . ASP A 1 70 ? 32.095 -7.241 -2.503 1.00 89.38 70 ASP A C 1
ATOM 568 O O . ASP A 1 70 ? 31.012 -6.852 -2.062 1.00 89.38 70 ASP A O 1
ATOM 572 N N . VAL A 1 71 ? 32.537 -8.480 -2.272 1.00 90.56 71 VAL A N 1
ATOM 573 C CA . VAL A 1 71 ? 31.800 -9.463 -1.465 1.00 90.56 71 VAL A CA 1
ATOM 574 C C . VAL A 1 71 ? 31.991 -9.171 0.022 1.00 90.56 71 VAL A C 1
ATOM 576 O O . VAL A 1 71 ? 31.034 -9.252 0.790 1.00 90.56 71 VAL A O 1
ATOM 579 N N . LEU A 1 72 ? 33.203 -8.787 0.435 1.00 91.94 72 LEU A N 1
ATOM 580 C CA . LEU A 1 72 ? 33.492 -8.400 1.819 1.00 91.94 72 LEU A CA 1
ATOM 581 C C . LEU A 1 72 ? 32.675 -7.172 2.247 1.00 91.94 72 LEU A C 1
ATOM 583 O O . LEU A 1 72 ? 32.124 -7.157 3.349 1.00 91.94 72 LEU A O 1
ATOM 587 N N . GLU A 1 73 ? 32.511 -6.188 1.363 1.00 89.94 73 GLU A N 1
ATOM 588 C CA . GLU A 1 73 ? 31.704 -5.000 1.641 1.00 89.94 73 GLU A CA 1
ATOM 589 C C . GLU A 1 73 ? 30.204 -5.329 1.706 1.00 89.94 73 GLU A C 1
ATOM 591 O O . GLU A 1 73 ? 29.500 -4.859 2.600 1.00 89.94 73 GLU A O 1
ATOM 596 N N . GLN A 1 74 ? 29.710 -6.228 0.847 1.00 90.31 74 GLN A N 1
ATOM 597 C CA . GLN A 1 74 ? 28.339 -6.744 0.954 1.00 90.31 74 GLN A CA 1
ATOM 598 C C . GLN A 1 74 ? 28.092 -7.485 2.276 1.00 90.31 74 GLN A C 1
ATOM 600 O O . GLN A 1 74 ? 27.028 -7.333 2.879 1.00 90.31 74 GLN A O 1
ATOM 605 N N . LEU A 1 75 ? 29.068 -8.258 2.762 1.00 91.56 75 LEU A N 1
ATOM 606 C CA . LEU A 1 75 ? 28.990 -8.938 4.058 1.00 91.56 75 LEU A CA 1
ATOM 607 C C . LEU A 1 75 ? 29.017 -7.947 5.230 1.00 91.56 75 LEU A C 1
ATOM 609 O O . LEU A 1 75 ? 28.244 -8.099 6.179 1.00 91.56 75 LEU A O 1
ATOM 613 N N . ARG A 1 76 ? 29.847 -6.899 5.148 1.00 90.38 76 ARG A N 1
ATOM 614 C CA . ARG A 1 76 ? 29.872 -5.795 6.120 1.00 90.38 76 ARG A CA 1
ATOM 615 C C . ARG A 1 76 ? 28.520 -5.090 6.173 1.00 90.38 76 ARG A C 1
ATOM 617 O O . ARG A 1 76 ? 27.978 -4.879 7.257 1.00 90.38 76 ARG A O 1
ATOM 624 N N . GLN A 1 77 ? 27.929 -4.816 5.016 1.00 89.75 77 GLN A N 1
ATOM 625 C CA . GLN A 1 77 ? 26.610 -4.204 4.907 1.00 89.75 77 GLN A CA 1
ATOM 626 C C . GLN A 1 77 ? 25.487 -5.144 5.385 1.00 89.75 77 GLN A C 1
ATOM 628 O O . GLN A 1 77 ? 24.512 -4.688 5.972 1.00 89.75 77 GLN A O 1
ATOM 633 N N . ALA A 1 78 ? 25.621 -6.461 5.220 1.00 88.19 78 ALA A N 1
ATOM 634 C CA . ALA A 1 78 ? 24.680 -7.438 5.774 1.00 88.19 78 ALA A CA 1
ATOM 635 C C . ALA A 1 78 ? 24.737 -7.539 7.314 1.00 88.19 78 ALA A C 1
ATOM 637 O O . ALA A 1 78 ? 23.741 -7.908 7.945 1.00 88.19 78 ALA A O 1
ATOM 638 N N . LEU A 1 79 ? 25.888 -7.226 7.921 1.00 86.44 79 LEU A N 1
ATOM 639 C CA . LEU A 1 79 ? 26.096 -7.302 9.369 1.00 86.44 79 LEU A CA 1
ATOM 640 C C . LEU A 1 79 ? 25.799 -5.980 10.097 1.00 86.44 79 LEU A C 1
ATOM 642 O O . LEU A 1 79 ? 25.197 -6.006 11.169 1.00 86.44 79 LEU A O 1
ATOM 646 N N . TYR A 1 80 ? 26.194 -4.847 9.512 1.00 84.75 80 TYR A N 1
ATOM 647 C CA . TYR A 1 80 ? 26.109 -3.515 10.130 1.00 84.75 80 TYR A CA 1
ATOM 648 C C . TYR A 1 80 ? 25.211 -2.529 9.375 1.00 84.75 80 TYR A C 1
ATOM 650 O O . TYR A 1 80 ? 25.001 -1.413 9.843 1.00 84.75 80 TYR A O 1
ATOM 658 N N . GLY A 1 81 ? 24.700 -2.903 8.201 1.00 75.50 81 GLY A N 1
ATOM 659 C CA . GLY A 1 81 ? 23.832 -2.040 7.411 1.00 75.50 81 GLY A CA 1
ATOM 660 C C . GLY A 1 81 ? 22.507 -1.786 8.119 1.00 75.50 81 GLY A C 1
ATOM 661 O O . GLY A 1 81 ? 21.829 -2.712 8.569 1.00 75.50 81 GLY A O 1
ATOM 662 N N . ASP A 1 82 ? 22.147 -0.509 8.201 1.00 50.88 82 ASP A N 1
ATOM 663 C CA . ASP A 1 82 ? 20.928 -0.054 8.849 1.00 50.88 82 ASP A CA 1
ATOM 664 C C . ASP A 1 82 ? 19.683 -0.641 8.160 1.00 50.88 82 ASP A C 1
ATOM 666 O O . ASP A 1 82 ? 19.628 -0.778 6.929 1.00 50.88 82 ASP A O 1
ATOM 670 N N . ARG A 1 83 ? 18.680 -1.034 8.954 1.00 54.84 83 ARG A N 1
ATOM 671 C CA . ARG A 1 83 ? 17.496 -1.761 8.469 1.00 54.84 83 ARG A CA 1
ATOM 672 C C . ARG A 1 83 ? 16.597 -0.840 7.641 1.00 54.84 83 ARG A C 1
ATOM 674 O O . ARG A 1 83 ? 15.554 -0.388 8.097 1.00 54.84 83 ARG A O 1
ATOM 681 N N . LYS A 1 84 ? 16.911 -0.680 6.357 1.00 39.44 84 LYS A N 1
ATOM 682 C CA . LYS A 1 84 ? 15.887 -0.508 5.320 1.00 39.44 84 LYS A CA 1
ATOM 683 C C . LYS A 1 84 ? 15.670 -1.857 4.658 1.00 39.44 84 LYS A C 1
ATOM 685 O O . LYS A 1 84 ? 16.530 -2.346 3.928 1.00 39.44 84 LYS A O 1
ATOM 690 N N . GLY A 1 85 ? 14.522 -2.474 4.936 1.00 46.22 85 GLY A N 1
ATOM 691 C CA . GLY A 1 85 ? 14.080 -3.700 4.278 1.00 46.22 85 GLY A CA 1
ATOM 692 C C . GLY A 1 85 ? 14.056 -3.510 2.762 1.00 46.22 85 GLY A C 1
ATOM 693 O O . GLY A 1 85 ? 13.091 -2.994 2.204 1.00 46.22 85 GLY A O 1
ATOM 694 N N . ARG A 1 86 ? 15.140 -3.896 2.083 1.00 35.75 86 ARG A N 1
ATOM 695 C CA . ARG A 1 86 ? 15.211 -3.873 0.624 1.00 35.75 86 ARG A CA 1
ATOM 696 C C . ARG A 1 86 ? 14.584 -5.143 0.067 1.00 35.75 86 ARG A C 1
ATOM 698 O O . ARG A 1 86 ? 15.125 -6.240 0.200 1.00 35.75 86 ARG A O 1
ATOM 705 N N . LYS A 1 87 ? 13.415 -4.925 -0.538 1.00 37.75 87 LYS A N 1
ATOM 706 C CA . LYS A 1 87 ? 12.751 -5.772 -1.528 1.00 37.75 87 LYS A CA 1
ATOM 707 C C . LYS A 1 87 ? 13.721 -6.109 -2.679 1.00 37.75 87 LYS A C 1
ATOM 709 O O . LYS A 1 87 ? 14.629 -5.334 -2.970 1.00 37.75 87 LYS A O 1
ATOM 714 N N . ARG A 1 88 ? 13.482 -7.277 -3.288 1.00 30.31 88 ARG A N 1
ATOM 715 C CA . ARG A 1 88 ? 14.123 -7.885 -4.474 1.00 30.31 88 ARG A CA 1
ATOM 716 C C . ARG A 1 88 ? 14.742 -6.897 -5.476 1.00 30.31 88 ARG A C 1
ATOM 718 O O . ARG A 1 88 ? 14.079 -5.968 -5.926 1.00 30.31 88 ARG A O 1
ATOM 725 N N . THR A 1 89 ? 15.972 -7.195 -5.887 1.00 30.45 89 THR A N 1
ATOM 726 C CA . THR A 1 89 ? 16.707 -6.543 -6.976 1.00 30.45 89 THR A CA 1
ATOM 727 C C . THR A 1 89 ? 16.193 -7.044 -8.331 1.00 30.45 89 THR A C 1
ATOM 729 O O . THR A 1 89 ? 16.235 -8.242 -8.597 1.00 30.45 89 THR A O 1
ATOM 732 N N . TYR A 1 90 ? 15.713 -6.136 -9.179 1.00 30.06 90 TYR A N 1
ATOM 733 C CA . TYR A 1 90 ? 15.648 -6.318 -10.632 1.00 30.06 90 TYR A CA 1
ATOM 734 C C . TYR A 1 90 ? 16.788 -5.466 -11.204 1.00 30.06 90 TYR A C 1
ATOM 736 O O . TYR A 1 90 ? 16.955 -4.322 -10.772 1.00 30.06 90 TYR A O 1
ATOM 744 N N . GLU A 1 91 ? 17.614 -6.028 -12.085 1.00 36.53 91 GLU A N 1
ATOM 745 C CA . GLU A 1 91 ? 18.771 -5.342 -12.670 1.00 36.53 91 GLU A CA 1
ATOM 746 C C . GLU A 1 91 ? 18.353 -4.020 -13.330 1.00 36.53 91 GLU A C 1
ATOM 748 O O . GLU A 1 91 ? 17.521 -3.985 -14.239 1.00 36.53 91 GLU A O 1
ATOM 753 N N . GLN A 1 92 ? 18.929 -2.913 -12.855 1.00 35.22 92 GLN A N 1
ATOM 754 C CA . GLN A 1 92 ? 18.786 -1.606 -13.482 1.00 35.22 92 GLN A CA 1
ATOM 755 C C . GLN A 1 92 ? 19.730 -1.512 -14.680 1.00 35.22 92 GLN A C 1
ATOM 757 O O . GLN A 1 92 ? 20.951 -1.445 -14.542 1.00 35.22 92 GLN A O 1
ATOM 762 N N . ILE A 1 93 ? 19.128 -1.442 -15.863 1.00 39.41 93 ILE A N 1
ATOM 763 C CA . ILE A 1 93 ? 19.731 -0.848 -17.053 1.00 39.41 93 ILE A CA 1
ATOM 764 C C . ILE A 1 93 ? 20.103 0.597 -16.691 1.00 39.41 93 ILE A C 1
ATOM 766 O O . ILE A 1 93 ? 19.234 1.382 -16.310 1.00 39.41 93 ILE A O 1
ATOM 770 N N . LYS A 1 94 ? 21.392 0.941 -16.793 1.00 41.28 94 LYS A N 1
ATOM 771 C CA . LYS A 1 94 ? 21.880 2.318 -16.651 1.00 41.28 94 LYS A CA 1
ATOM 772 C C . LYS A 1 94 ? 21.200 3.194 -17.706 1.00 41.28 94 LYS A C 1
ATOM 774 O O . LYS A 1 94 ? 21.390 2.972 -18.900 1.00 41.28 94 LYS A O 1
ATOM 779 N N . VAL A 1 95 ? 20.421 4.177 -17.266 1.00 34.66 95 VAL A N 1
ATOM 780 C CA . VAL A 1 95 ? 19.961 5.285 -18.106 1.00 34.66 95 VAL A CA 1
ATOM 781 C C . VAL A 1 95 ? 20.608 6.537 -17.538 1.00 34.66 95 VAL A C 1
ATOM 783 O O . VAL A 1 95 ? 20.442 6.816 -16.354 1.00 34.66 95 VAL A O 1
ATOM 786 N N . ASP A 1 96 ? 21.384 7.219 -18.379 1.00 32.19 96 ASP A N 1
ATOM 787 C CA . ASP A 1 96 ? 22.102 8.453 -18.067 1.00 32.19 96 ASP A CA 1
ATOM 788 C C . ASP A 1 96 ? 21.230 9.458 -17.307 1.00 32.19 96 ASP A C 1
ATOM 790 O O . ASP A 1 96 ? 20.161 9.871 -17.767 1.00 32.19 96 ASP A O 1
ATOM 794 N N . GLU A 1 97 ? 21.741 9.876 -16.152 1.00 44.38 97 GLU A N 1
ATOM 795 C CA . GLU A 1 97 ? 21.321 11.067 -15.433 1.00 44.38 97 GLU A CA 1
ATOM 796 C C . GLU A 1 97 ? 21.693 12.300 -16.260 1.00 44.38 97 GLU A C 1
ATOM 798 O O . GLU A 1 97 ? 22.822 12.785 -16.209 1.00 44.38 97 GLU A O 1
ATOM 803 N N . ASN A 1 98 ? 20.741 12.856 -17.006 1.00 45.16 98 ASN A N 1
ATOM 804 C CA . ASN A 1 98 ? 20.788 14.287 -17.274 1.00 45.16 98 ASN A CA 1
ATOM 805 C C . ASN A 1 98 ? 19.379 14.888 -17.350 1.00 45.16 98 ASN A C 1
ATOM 807 O O . ASN A 1 98 ? 18.595 14.570 -18.242 1.00 45.16 98 ASN A O 1
ATOM 811 N N . ASN A 1 99 ? 19.124 15.792 -16.401 1.00 41.62 99 ASN A N 1
ATOM 812 C CA . ASN A 1 99 ? 17.966 16.670 -16.234 1.00 41.62 99 ASN A CA 1
ATOM 813 C C . ASN A 1 99 ? 16.605 16.046 -15.866 1.00 41.62 99 ASN A C 1
ATOM 815 O O . ASN A 1 99 ? 15.744 15.829 -16.712 1.00 41.62 99 ASN A O 1
ATOM 819 N N . CYS A 1 100 ? 16.330 15.976 -14.560 1.00 31.91 100 CYS A N 1
ATOM 820 C CA . CYS A 1 100 ? 15.037 16.436 -14.050 1.00 31.91 100 CYS A CA 1
ATOM 821 C C . CYS A 1 100 ? 15.235 17.092 -12.677 1.00 31.91 100 CYS A C 1
ATOM 823 O O . CYS A 1 100 ? 15.590 16.438 -11.698 1.00 31.91 100 CYS A O 1
ATOM 825 N N . SER A 1 101 ? 15.085 18.414 -12.642 1.00 35.56 101 SER A N 1
ATOM 826 C CA . SER A 1 101 ? 15.234 19.243 -11.448 1.00 35.56 101 SER A CA 1
ATOM 827 C C . SER A 1 101 ? 14.178 18.932 -10.376 1.00 35.56 101 SER A C 1
ATOM 829 O O . SER A 1 101 ? 13.070 18.509 -10.706 1.00 35.56 101 SER A O 1
ATOM 831 N N . PRO A 1 102 ? 14.473 19.220 -9.094 1.00 55.53 102 PRO A N 1
ATOM 832 C CA . PRO A 1 102 ? 13.501 19.167 -8.015 1.00 55.53 102 PRO A CA 1
ATOM 833 C C . PRO A 1 102 ? 12.700 20.473 -8.003 1.00 55.53 102 PRO A C 1
ATOM 835 O O . PRO A 1 102 ? 13.241 21.519 -7.646 1.00 55.53 102 PRO A O 1
ATOM 838 N N . ARG A 1 103 ? 11.421 20.446 -8.387 1.00 37.81 103 ARG A N 1
ATOM 839 C CA . ARG A 1 103 ? 10.433 21.465 -7.986 1.00 37.81 103 ARG A CA 1
ATOM 840 C C . ARG A 1 103 ? 9.031 20.997 -8.348 1.00 37.81 103 ARG A C 1
ATOM 842 O O . ARG A 1 103 ? 8.726 20.824 -9.519 1.00 37.81 103 ARG A O 1
ATOM 849 N N . GLY A 1 104 ? 8.215 20.807 -7.314 1.00 44.41 104 GLY A N 1
ATOM 850 C CA . GLY A 1 104 ? 6.824 20.407 -7.445 1.00 44.41 104 GLY A CA 1
ATOM 851 C C . GLY A 1 104 ? 6.013 21.422 -8.239 1.00 44.41 104 GLY A C 1
ATOM 852 O O . GLY A 1 104 ? 6.037 22.623 -7.957 1.00 44.41 104 GLY A O 1
ATOM 853 N N . SER A 1 105 ? 5.277 20.897 -9.208 1.00 35.56 105 SER A N 1
ATOM 854 C CA . SER A 1 105 ? 4.109 21.528 -9.804 1.00 35.56 105 SER A CA 1
ATOM 855 C C . SER A 1 105 ? 2.850 20.745 -9.387 1.00 35.56 105 SER A C 1
ATOM 857 O O . SER A 1 105 ? 2.957 19.568 -9.042 1.00 35.56 105 SER A O 1
ATOM 859 N N . PRO A 1 106 ? 1.639 21.336 -9.420 1.00 44.53 106 PRO A N 1
ATOM 860 C CA . PRO A 1 106 ? 0.388 20.656 -9.034 1.00 44.53 106 PRO A CA 1
ATOM 861 C C . PRO A 1 106 ? -0.001 19.470 -9.939 1.00 44.53 106 PRO A C 1
ATOM 863 O O . PRO A 1 106 ? -1.048 18.859 -9.747 1.00 44.53 106 PRO A O 1
ATOM 866 N N . THR A 1 107 ? 0.808 19.199 -10.959 1.00 40.50 107 THR A N 1
ATOM 867 C CA . THR A 1 107 ? 0.576 18.254 -12.054 1.00 40.50 107 THR A CA 1
ATOM 868 C C . THR A 1 107 ? 1.490 17.035 -12.010 1.00 40.50 107 THR A C 1
ATOM 870 O O . THR A 1 107 ? 1.334 16.146 -12.846 1.00 40.50 107 THR A O 1
ATOM 873 N N . ASP A 1 108 ? 2.421 16.970 -11.058 1.00 54.53 108 ASP A N 1
ATOM 874 C CA . ASP A 1 108 ? 3.312 15.821 -10.938 1.00 54.53 108 ASP A CA 1
ATOM 875 C C . ASP A 1 108 ? 2.564 14.630 -10.313 1.00 54.53 108 ASP A C 1
ATOM 877 O O . ASP A 1 108 ? 1.879 14.799 -9.297 1.00 54.53 108 ASP A O 1
ATOM 881 N N . PRO A 1 109 ? 2.651 13.420 -10.904 1.00 56.62 109 PRO A N 1
ATOM 882 C CA . PRO A 1 109 ? 1.986 12.247 -10.358 1.00 56.62 109 PRO A CA 1
ATOM 883 C C . PRO A 1 109 ? 2.428 11.988 -8.918 1.00 56.62 109 PRO A C 1
ATOM 885 O O . PRO A 1 109 ? 3.604 12.197 -8.597 1.00 56.62 109 PRO A O 1
ATOM 888 N N . PRO A 1 110 ? 1.530 11.468 -8.059 1.00 65.81 110 PRO A N 1
ATOM 889 C CA . PRO A 1 110 ? 1.912 11.069 -6.714 1.00 65.81 110 PRO A CA 1
ATOM 890 C C . PRO A 1 110 ? 3.099 10.111 -6.798 1.00 65.81 110 PRO A C 1
ATOM 892 O O . PRO A 1 110 ? 3.087 9.141 -7.565 1.00 65.81 110 PRO A O 1
ATOM 895 N N . GLN A 1 111 ? 4.148 10.409 -6.032 1.00 78.12 111 GLN A N 1
ATOM 896 C CA . GLN A 1 111 ? 5.364 9.615 -6.054 1.00 78.12 111 GLN A CA 1
ATOM 897 C C . GLN A 1 111 ? 5.009 8.173 -5.662 1.00 78.12 111 GLN A C 1
ATOM 899 O O . GLN A 1 111 ? 4.235 7.949 -4.730 1.00 78.12 111 GLN A O 1
ATOM 904 N N . THR A 1 112 ? 5.578 7.171 -6.342 1.00 86.50 112 THR A N 1
ATOM 905 C CA . THR A 1 112 ? 5.292 5.748 -6.061 1.00 86.50 112 THR A CA 1
ATOM 906 C C . THR A 1 112 ? 5.450 5.409 -4.573 1.00 86.50 112 THR A C 1
ATOM 908 O O . THR A 1 112 ? 4.723 4.579 -4.036 1.00 86.50 112 THR A O 1
ATOM 911 N N . THR A 1 113 ? 6.381 6.076 -3.888 1.00 87.00 113 THR A N 1
ATOM 912 C CA . THR A 1 113 ? 6.610 5.960 -2.442 1.00 87.00 113 THR A CA 1
ATOM 913 C C . THR A 1 113 ? 5.428 6.421 -1.598 1.00 87.00 113 THR A C 1
ATOM 915 O O . THR A 1 113 ? 5.128 5.782 -0.593 1.00 87.00 113 THR A O 1
ATOM 918 N N . ASP A 1 114 ? 4.750 7.492 -1.999 1.00 87.56 114 ASP A N 1
ATOM 919 C CA . ASP A 1 114 ? 3.610 8.045 -1.268 1.00 87.56 114 ASP A CA 1
ATOM 920 C C . ASP A 1 114 ? 2.371 7.179 -1.467 1.00 87.56 114 ASP A C 1
ATOM 922 O O . ASP A 1 114 ? 1.650 6.906 -0.511 1.00 87.56 114 ASP A O 1
ATOM 926 N N . LEU A 1 115 ? 2.182 6.639 -2.676 1.00 89.69 115 LEU A N 1
ATOM 927 C CA . LEU A 1 115 ? 1.120 5.671 -2.941 1.00 89.69 115 LEU A CA 1
ATOM 928 C C . LEU A 1 115 ? 1.315 4.371 -2.143 1.00 89.69 115 LEU A C 1
ATOM 930 O O . LEU A 1 115 ? 0.364 3.853 -1.564 1.00 89.69 115 LEU A O 1
ATOM 934 N N . ILE A 1 116 ? 2.547 3.853 -2.080 1.00 90.50 116 ILE A N 1
ATOM 935 C CA . ILE A 1 116 ? 2.870 2.672 -1.265 1.00 90.50 116 ILE A CA 1
ATOM 936 C C . ILE A 1 116 ? 2.577 2.941 0.210 1.00 90.50 116 ILE A C 1
ATOM 938 O O . ILE A 1 116 ? 2.012 2.078 0.875 1.00 90.50 116 ILE A O 1
ATOM 942 N N . ARG A 1 117 ? 2.951 4.120 0.714 1.00 90.38 117 ARG A N 1
ATOM 943 C CA . ARG A 1 117 ? 2.708 4.495 2.107 1.00 90.38 117 ARG A CA 1
ATOM 944 C C . ARG A 1 117 ? 1.214 4.536 2.421 1.00 90.38 117 ARG A C 1
ATOM 946 O O . ARG A 1 117 ? 0.790 3.855 3.344 1.00 90.38 117 ARG A O 1
ATOM 953 N N . ALA A 1 118 ? 0.426 5.225 1.595 1.00 89.94 118 ALA A N 1
ATOM 954 C CA . ALA A 1 118 ? -1.023 5.310 1.765 1.00 89.94 118 ALA A CA 1
ATOM 955 C C . ALA A 1 118 ? -1.703 3.925 1.718 1.00 89.94 118 ALA A C 1
ATOM 957 O O . ALA A 1 118 ? -2.632 3.655 2.475 1.00 89.94 118 ALA A O 1
ATOM 958 N N . LEU A 1 119 ? -1.215 3.009 0.871 1.00 89.75 119 LEU A N 1
ATOM 959 C CA . LEU A 1 119 ? -1.700 1.623 0.828 1.00 89.75 119 LEU A CA 1
ATOM 960 C C . LEU A 1 119 ? -1.358 0.828 2.100 1.00 89.75 119 LEU A C 1
ATOM 962 O O . LEU A 1 119 ? -2.175 0.033 2.551 1.00 89.75 119 LEU A O 1
ATOM 966 N N . GLN A 1 120 ? -0.168 1.031 2.672 1.00 90.12 120 GLN A N 1
ATOM 967 C CA . GLN A 1 120 ? 0.264 0.368 3.910 1.00 90.12 120 GLN A CA 1
ATOM 968 C C . GLN A 1 120 ? -0.453 0.912 5.150 1.00 90.12 120 GLN A C 1
ATOM 970 O O . GLN A 1 120 ? -0.757 0.160 6.072 1.00 90.12 120 GLN A O 1
ATOM 975 N N . GLU A 1 121 ? -0.728 2.214 5.183 1.00 87.50 121 GLU A N 1
ATOM 976 C CA . GLU A 1 121 ? -1.493 2.845 6.262 1.00 87.50 121 GLU A CA 1
ATOM 977 C C . GLU A 1 121 ? -2.930 2.307 6.292 1.00 87.50 121 GLU A C 1
ATOM 979 O O . GLU A 1 121 ? -3.437 1.974 7.363 1.00 87.50 121 GLU A O 1
ATOM 984 N N . LEU A 1 122 ? -3.542 2.089 5.121 1.00 86.50 122 LEU A N 1
ATOM 985 C CA . LEU A 1 122 ? -4.893 1.533 5.022 1.00 86.50 122 LEU A CA 1
ATOM 986 C C . LEU A 1 122 ? -5.000 0.068 5.494 1.00 86.50 122 LEU A C 1
ATOM 988 O O . LEU A 1 122 ? -6.070 -0.357 5.924 1.00 86.50 122 LEU A O 1
ATOM 992 N N . GLU A 1 123 ? -3.911 -0.707 5.456 1.00 83.94 123 GLU A N 1
ATOM 993 C CA . GLU A 1 123 ? -3.880 -2.083 5.986 1.00 83.94 123 GLU A CA 1
ATOM 994 C C . GLU A 1 123 ? -4.098 -2.120 7.511 1.00 83.94 123 GLU A C 1
ATOM 996 O O . GLU A 1 123 ? -4.627 -3.095 8.038 1.00 83.94 123 GLU A O 1
ATOM 1001 N N . ASN A 1 124 ? -3.764 -1.031 8.211 1.00 80.31 124 ASN A N 1
ATOM 1002 C CA . ASN A 1 124 ? -3.928 -0.888 9.660 1.00 80.31 124 ASN A CA 1
ATOM 1003 C C . ASN A 1 124 ? -5.151 -0.029 10.043 1.00 80.31 124 ASN A C 1
ATOM 1005 O O . ASN A 1 124 ? -5.224 0.486 11.160 1.00 80.31 124 ASN A O 1
ATOM 1009 N N . ALA A 1 125 ? -6.093 0.173 9.117 1.00 85.06 125 ALA A N 1
ATOM 1010 C CA . ALA A 1 125 ? -7.236 1.055 9.328 1.00 85.06 125 ALA A CA 1
ATOM 1011 C C . ALA A 1 125 ? -8.288 0.478 10.294 1.00 85.06 125 ALA A C 1
ATOM 1013 O O . ALA A 1 125 ? -8.287 -0.708 10.624 1.00 85.06 125 ALA A O 1
ATOM 1014 N N . ALA A 1 126 ? -9.216 1.335 10.733 1.00 78.06 126 ALA A N 1
ATOM 1015 C CA . ALA A 1 126 ? -10.252 1.014 11.717 1.00 78.06 126 ALA A CA 1
ATOM 1016 C C . ALA A 1 126 ? -11.097 -0.210 11.332 1.00 78.06 126 ALA A C 1
ATOM 1018 O O . ALA A 1 126 ? -11.426 -1.031 12.183 1.00 78.06 126 ALA A O 1
ATOM 1019 N N . SER A 1 127 ? -11.394 -0.371 10.043 1.00 79.56 127 SER A N 1
ATOM 1020 C CA . SER A 1 127 ? -12.139 -1.517 9.512 1.00 79.56 127 SER A CA 1
ATOM 1021 C C . SER A 1 127 ? -11.383 -2.848 9.622 1.00 79.56 127 SER A C 1
ATOM 1023 O O . SER A 1 127 ? -12.008 -3.904 9.581 1.00 79.56 127 SER A O 1
ATOM 1025 N N . GLY A 1 128 ? -10.052 -2.816 9.746 1.00 80.31 128 GLY A N 1
ATOM 1026 C CA . GLY A 1 128 ? -9.209 -3.991 9.987 1.00 80.31 128 GLY A CA 1
ATOM 1027 C C . GLY A 1 128 ? -9.045 -4.343 11.471 1.00 80.31 128 GLY A C 1
ATOM 1028 O O . GLY A 1 128 ? -8.473 -5.385 11.794 1.00 80.31 128 GLY A O 1
ATOM 1029 N N . ASP A 1 129 ? -9.548 -3.503 12.383 1.00 88.31 129 ASP A N 1
ATOM 1030 C CA . ASP A 1 129 ? -9.434 -3.679 13.833 1.00 88.31 129 ASP A CA 1
ATOM 1031 C C . ASP A 1 129 ? -10.468 -4.694 14.352 1.00 88.31 129 ASP A C 1
ATOM 1033 O O . ASP A 1 129 ? -11.521 -4.360 14.907 1.00 88.31 129 ASP A O 1
ATOM 1037 N N . ALA A 1 130 ? -10.153 -5.976 14.159 1.00 89.94 130 ALA A N 1
ATOM 1038 C CA . ALA A 1 130 ? -11.016 -7.088 14.554 1.00 89.94 130 ALA A CA 1
ATOM 1039 C C . ALA A 1 130 ? -11.330 -7.105 16.062 1.00 89.94 130 ALA A C 1
ATOM 1041 O O . ALA A 1 130 ? -12.405 -7.551 16.465 1.00 89.94 130 ALA A O 1
ATOM 1042 N N . ALA A 1 131 ? -10.415 -6.606 16.902 1.00 91.38 131 ALA A N 1
ATOM 1043 C CA . ALA A 1 131 ? -10.608 -6.566 18.348 1.00 91.38 131 ALA A CA 1
ATOM 1044 C C . ALA A 1 131 ? -11.705 -5.564 18.737 1.00 91.38 131 ALA A C 1
ATOM 1046 O O . ALA A 1 131 ? -12.574 -5.884 19.551 1.00 91.38 131 ALA A O 1
ATOM 1047 N N . VAL A 1 132 ? -11.703 -4.369 18.136 1.00 91.94 132 VAL A N 1
ATOM 1048 C CA . VAL A 1 132 ? -12.762 -3.374 18.359 1.00 91.94 132 VAL A CA 1
ATOM 1049 C C . VAL A 1 132 ? -14.104 -3.874 17.822 1.00 91.94 132 VAL A C 1
ATOM 1051 O O . VAL A 1 132 ? -15.107 -3.766 18.527 1.00 91.94 132 VAL A O 1
ATOM 1054 N N . HIS A 1 133 ? -14.128 -4.507 16.644 1.00 91.69 133 HIS A N 1
ATOM 1055 C CA . HIS A 1 133 ? -15.350 -5.120 16.097 1.00 91.69 133 HIS A CA 1
ATOM 1056 C C . HIS A 1 133 ? -15.937 -6.172 17.031 1.00 91.69 133 HIS A C 1
ATOM 1058 O O . HIS A 1 133 ? -17.138 -6.156 17.293 1.00 91.69 133 HIS A O 1
ATOM 1064 N N . GLN A 1 134 ? -15.098 -7.054 17.580 1.00 94.50 134 GLN A N 1
ATOM 1065 C CA . GLN A 1 134 ? -15.546 -8.065 18.532 1.00 94.50 134 GLN A CA 1
ATOM 1066 C C . GLN A 1 134 ? -16.126 -7.428 19.800 1.00 94.50 134 GLN A C 1
ATOM 1068 O O . GLN A 1 134 ? -17.164 -7.879 20.278 1.00 94.50 134 GLN A O 1
ATOM 1073 N N . ARG A 1 135 ? -15.498 -6.366 20.323 1.00 93.88 135 ARG A N 1
ATOM 1074 C CA . ARG A 1 135 ? -16.007 -5.643 21.500 1.00 93.88 135 ARG A CA 1
ATOM 1075 C C . ARG A 1 135 ? -17.372 -5.012 21.232 1.00 93.88 135 ARG A C 1
ATOM 1077 O O . ARG A 1 135 ? -18.264 -5.186 22.055 1.00 93.88 135 ARG A O 1
ATOM 1084 N N . ILE A 1 136 ? -17.546 -4.353 20.084 1.00 93.56 136 ILE A N 1
ATOM 1085 C CA . ILE A 1 136 ? -18.831 -3.763 19.672 1.00 93.56 136 ILE A CA 1
ATOM 1086 C C . ILE A 1 136 ? -19.896 -4.855 19.496 1.00 93.56 136 ILE A C 1
ATOM 1088 O O . ILE A 1 136 ? -21.003 -4.719 20.007 1.00 93.56 136 ILE A O 1
ATOM 1092 N N . ALA A 1 137 ? -19.560 -5.968 18.838 1.00 94.38 137 ALA A N 1
ATOM 1093 C CA . ALA A 1 137 ? -20.480 -7.088 18.632 1.00 94.38 137 ALA A CA 1
ATOM 1094 C C . ALA A 1 137 ? -20.876 -7.797 19.940 1.00 94.38 137 ALA A C 1
ATOM 1096 O O . ALA A 1 137 ? -21.944 -8.397 20.015 1.00 94.38 137 ALA A O 1
ATOM 1097 N N . SER A 1 138 ? -20.019 -7.736 20.963 1.00 95.19 138 SER A N 1
ATOM 1098 C CA . SER A 1 138 ? -20.276 -8.304 22.291 1.00 95.19 138 SER A CA 1
ATOM 1099 C C . SER A 1 138 ? -21.033 -7.372 23.241 1.00 95.19 138 SER A C 1
ATOM 1101 O O . SER A 1 138 ? -21.232 -7.739 24.399 1.00 95.19 138 SER A O 1
ATOM 1103 N N . LEU A 1 139 ? -21.421 -6.170 22.795 1.00 94.81 139 LEU A N 1
ATOM 1104 C CA . LEU A 1 139 ? -22.170 -5.246 23.640 1.00 94.81 139 LEU A CA 1
ATOM 1105 C C . LEU A 1 139 ? -23.515 -5.873 24.053 1.00 94.81 139 LEU A C 1
ATOM 1107 O O . LEU A 1 139 ? -24.225 -6.402 23.192 1.00 94.81 139 LEU A O 1
ATOM 1111 N N . PRO A 1 140 ? -23.876 -5.811 25.349 1.00 93.06 140 PRO A N 1
ATOM 1112 C CA . PRO A 1 140 ? -25.131 -6.365 25.836 1.00 93.06 140 PRO A CA 1
ATOM 1113 C C . PRO A 1 140 ? -26.345 -5.747 25.131 1.00 93.06 140 PRO A C 1
ATOM 1115 O O . PRO A 1 140 ? -26.299 -4.618 24.634 1.00 93.06 140 PRO A O 1
ATOM 1118 N N . ILE A 1 141 ? -27.463 -6.469 25.100 1.00 91.00 141 ILE A N 1
ATOM 1119 C CA . ILE A 1 141 ? -28.708 -5.923 24.542 1.00 91.00 141 ILE A CA 1
ATOM 1120 C C . ILE A 1 141 ? -29.301 -4.856 25.470 1.00 91.00 141 ILE A C 1
ATOM 1122 O O . ILE A 1 141 ? -29.918 -3.901 25.013 1.00 91.00 141 ILE A O 1
ATOM 1126 N N . GLU A 1 142 ? -29.022 -4.962 26.767 1.00 90.69 142 GLU A N 1
ATOM 1127 C CA . GLU A 1 142 ? -29.438 -4.031 27.813 1.00 90.69 142 GLU A CA 1
ATOM 1128 C C . GLU A 1 142 ? -28.870 -2.620 27.606 1.00 90.69 142 GLU A C 1
ATOM 1130 O O . GLU A 1 142 ? -29.498 -1.652 28.023 1.00 90.69 142 GLU A O 1
ATOM 1135 N N . VAL A 1 143 ? -27.718 -2.475 26.932 1.00 92.75 143 VAL A N 1
ATOM 1136 C CA . VAL A 1 143 ? -27.152 -1.152 26.594 1.00 92.75 143 VAL A CA 1
ATOM 1137 C C . VAL A 1 143 ? -27.723 -0.561 25.299 1.00 92.75 143 VAL A C 1
ATOM 1139 O O . VAL A 1 143 ? -27.394 0.568 24.948 1.00 92.75 143 VAL A O 1
ATOM 1142 N N . GLN A 1 144 ? -28.562 -1.310 24.575 1.00 91.25 144 GLN A N 1
ATOM 1143 C CA . GLN A 1 144 ? -29.125 -0.922 23.274 1.00 91.25 144 GLN A CA 1
ATOM 1144 C C . GLN A 1 144 ? -30.655 -0.801 23.299 1.00 91.25 144 GLN A C 1
ATOM 1146 O O . GLN A 1 144 ? -31.219 -0.018 22.536 1.00 91.25 144 GLN A O 1
ATOM 1151 N N . ASP A 1 145 ? -31.331 -1.567 24.157 1.00 92.31 145 ASP A N 1
ATOM 1152 C CA . ASP A 1 145 ? -32.787 -1.675 24.200 1.00 92.31 145 ASP A CA 1
ATOM 1153 C C . ASP A 1 145 ? -33.375 -1.048 25.472 1.00 92.31 145 ASP A C 1
ATOM 1155 O O . ASP A 1 145 ? -33.278 -1.580 26.579 1.00 92.31 145 ASP A O 1
ATOM 1159 N N . VAL A 1 146 ? -34.057 0.083 25.284 1.00 93.00 146 VAL A N 1
ATOM 1160 C CA . VAL A 1 146 ? -34.710 0.857 26.350 1.00 93.00 146 VAL A CA 1
ATOM 1161 C C . VAL A 1 146 ? -35.841 0.069 27.026 1.00 93.00 146 VAL A C 1
ATOM 1163 O O . VAL A 1 146 ? -36.138 0.309 28.193 1.00 93.00 146 VAL A O 1
ATOM 1166 N N . SER A 1 147 ? -36.458 -0.901 26.341 1.00 93.31 147 SER A N 1
ATOM 1167 C CA . SER A 1 147 ? -37.552 -1.703 26.914 1.00 93.31 147 SER A CA 1
ATOM 1168 C C . SER A 1 147 ? -37.101 -2.626 28.053 1.00 93.31 147 SER A C 1
ATOM 1170 O O . SER A 1 147 ? -37.922 -3.111 28.830 1.00 93.31 147 SER A O 1
ATOM 1172 N N . LEU A 1 148 ? -35.792 -2.856 28.187 1.00 91.81 148 LEU A N 1
ATOM 1173 C CA . LEU A 1 148 ? -35.217 -3.697 29.234 1.00 91.81 148 LEU A CA 1
ATOM 1174 C C . LEU A 1 148 ? -34.972 -2.943 30.546 1.00 91.81 148 LEU A C 1
ATOM 1176 O O . LEU A 1 148 ? -34.680 -3.588 31.555 1.00 91.81 148 LEU A O 1
ATOM 1180 N N . LEU A 1 149 ? -35.136 -1.615 30.567 1.00 90.19 149 LEU A N 1
ATOM 1181 C CA . LEU A 1 149 ? -34.904 -0.796 31.761 1.00 90.19 149 LEU A CA 1
ATOM 1182 C C . LEU A 1 149 ? -35.854 -1.139 32.914 1.00 90.19 149 LEU A C 1
ATOM 1184 O O . LEU A 1 149 ? -35.441 -1.077 34.069 1.00 90.19 149 LEU A O 1
ATOM 1188 N N . ASP A 1 150 ? -37.075 -1.596 32.618 1.00 91.12 150 ASP A N 1
ATOM 1189 C CA . ASP A 1 150 ? -38.052 -2.028 33.631 1.00 91.12 150 ASP A CA 1
ATOM 1190 C C . ASP A 1 150 ? -37.564 -3.229 34.468 1.00 91.12 150 ASP A C 1
ATOM 1192 O O . ASP A 1 150 ? -38.119 -3.526 35.526 1.00 91.12 150 ASP A O 1
ATOM 1196 N N . ARG A 1 151 ? -36.524 -3.942 34.010 1.00 89.69 151 ARG A N 1
ATOM 1197 C CA . ARG A 1 151 ? -35.915 -5.075 34.728 1.00 89.69 151 ARG A CA 1
ATOM 1198 C C . ARG A 1 151 ? -34.918 -4.640 35.801 1.00 89.69 151 ARG A C 1
ATOM 1200 O O . ARG A 1 151 ? -34.490 -5.481 36.589 1.00 89.69 151 ARG A O 1
ATOM 1207 N N . ILE A 1 152 ? -34.542 -3.361 35.836 1.00 91.62 152 ILE A N 1
ATOM 1208 C CA . ILE A 1 152 ? -33.647 -2.806 36.851 1.00 91.62 152 ILE A CA 1
ATOM 1209 C C . ILE A 1 152 ? -34.460 -2.471 38.095 1.00 91.62 152 ILE A C 1
ATOM 1211 O O . ILE A 1 152 ? -35.224 -1.510 38.134 1.00 91.62 152 ILE A O 1
ATOM 1215 N N . THR A 1 153 ? -34.295 -3.295 39.124 1.00 92.75 153 THR A N 1
ATOM 1216 C CA . THR A 1 153 ? -35.064 -3.194 40.371 1.00 92.75 153 THR A CA 1
ATOM 1217 C C . THR A 1 153 ? -34.285 -2.563 41.518 1.00 92.75 153 THR A C 1
ATOM 1219 O O . THR A 1 153 ? -34.865 -2.253 42.558 1.00 92.75 153 THR A O 1
ATOM 1222 N N . ASP A 1 154 ? -32.977 -2.383 41.357 1.00 95.94 154 ASP A N 1
ATOM 1223 C CA . ASP A 1 154 ? -32.081 -1.914 42.404 1.00 95.94 154 ASP A CA 1
ATOM 1224 C C . ASP A 1 154 ? -31.082 -0.877 41.875 1.00 95.94 154 ASP A C 1
ATOM 1226 O O . ASP A 1 154 ? -30.792 -0.777 40.683 1.00 95.94 154 ASP A O 1
ATOM 1230 N N . LYS A 1 155 ? -30.580 -0.054 42.797 1.00 94.50 155 LYS A N 1
ATOM 1231 C CA . LYS A 1 155 ? -29.689 1.061 42.471 1.00 94.50 155 LYS A CA 1
ATOM 1232 C C . LYS A 1 155 ? -28.327 0.583 41.951 1.00 94.50 155 LYS A C 1
ATOM 1234 O O . LYS A 1 155 ? -27.764 1.236 41.081 1.00 94.50 155 LYS A O 1
ATOM 1239 N N . GLU A 1 156 ? -27.813 -0.529 42.473 1.00 95.94 156 GLU A N 1
ATOM 1240 C CA . GLU A 1 156 ? -26.495 -1.058 42.106 1.00 95.94 156 GLU A CA 1
ATOM 1241 C C . GLU A 1 156 ? -26.491 -1.564 40.657 1.00 95.94 156 GLU A C 1
ATOM 1243 O O . GLU A 1 156 ? -25.626 -1.175 39.870 1.00 95.94 156 GLU A O 1
ATOM 1248 N N . SER A 1 157 ? -27.505 -2.338 40.256 1.00 92.69 157 SER A N 1
ATOM 1249 C CA . SER A 1 157 ? -27.665 -2.786 38.869 1.00 92.69 157 SER A CA 1
ATOM 1250 C C . SER A 1 157 ? -27.899 -1.621 37.901 1.00 92.69 157 SER A C 1
ATOM 1252 O O . SER A 1 157 ? -27.352 -1.627 36.795 1.00 92.69 157 SER A O 1
ATOM 1254 N N . GLY A 1 158 ? -28.622 -0.580 38.328 1.00 93.94 158 GLY A N 1
ATOM 1255 C CA . GLY A 1 158 ? -28.785 0.665 37.572 1.00 93.94 158 GLY A CA 1
ATOM 1256 C C . GLY A 1 158 ? -27.472 1.421 37.349 1.00 93.94 158 GLY A C 1
ATOM 1257 O O . GLY A 1 158 ? -27.176 1.825 36.224 1.00 93.94 158 GLY A O 1
ATOM 1258 N N . GLU A 1 159 ? -26.651 1.574 38.391 1.00 96.00 159 GLU A N 1
ATOM 1259 C CA . GLU A 1 159 ? -25.322 2.195 38.287 1.00 96.00 159 GLU A CA 1
ATOM 1260 C C . GLU A 1 159 ? -24.388 1.376 37.383 1.00 96.00 159 GLU A C 1
ATOM 1262 O O . GLU A 1 159 ? -23.648 1.942 36.572 1.00 96.00 159 GLU A O 1
ATOM 1267 N N . GLN A 1 160 ? -24.458 0.044 37.458 1.00 94.12 160 GLN A N 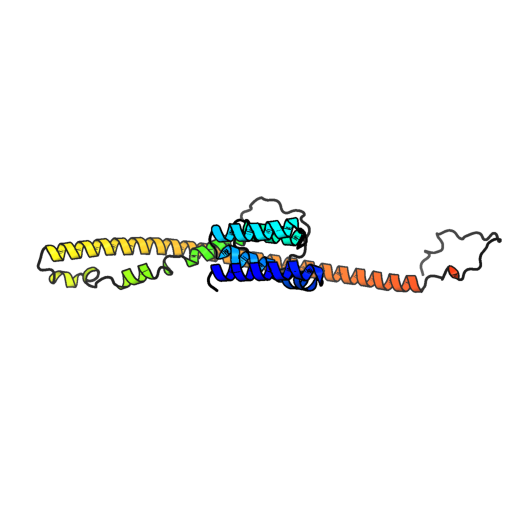1
ATOM 1268 C CA . GLN A 1 160 ? -23.661 -0.830 36.603 1.00 94.12 160 GLN A CA 1
ATOM 1269 C C . GLN A 1 160 ? -24.087 -0.755 35.133 1.00 94.12 160 GLN A C 1
ATOM 1271 O O . GLN A 1 160 ? -23.217 -0.682 34.261 1.00 94.12 160 GLN A O 1
ATOM 1276 N N . LEU A 1 161 ? -25.394 -0.715 34.840 1.00 94.31 161 LEU A N 1
ATOM 1277 C CA . LEU A 1 161 ? -25.874 -0.489 33.477 1.00 94.31 161 LEU A CA 1
ATOM 1278 C C . LEU A 1 161 ? -25.460 0.892 32.961 1.00 94.31 161 LEU A C 1
ATOM 1280 O O . LEU A 1 161 ? -24.956 0.975 31.846 1.00 94.31 161 LEU A O 1
ATOM 1284 N N . SER A 1 162 ? -25.602 1.948 33.769 1.00 95.25 162 SER A N 1
ATOM 1285 C CA . SER A 1 162 ? -25.183 3.306 33.390 1.00 95.25 162 SER A CA 1
ATOM 1286 C C . SER A 1 162 ? -23.719 3.330 32.962 1.00 95.25 162 SER A C 1
ATOM 1288 O O . SER A 1 162 ? -23.397 3.829 31.888 1.00 95.25 162 SER A O 1
ATOM 1290 N N . LYS A 1 163 ? -22.837 2.705 33.750 1.00 96.12 163 LYS A N 1
ATOM 1291 C CA . LYS A 1 163 ? -21.417 2.610 33.408 1.00 96.12 163 LYS A CA 1
ATOM 1292 C C . LYS A 1 163 ? -21.182 1.846 32.101 1.00 96.12 163 LYS A C 1
ATOM 1294 O O . LYS A 1 163 ? -20.375 2.274 31.284 1.00 96.12 163 LYS A O 1
ATOM 1299 N N . MET A 1 164 ? -21.884 0.730 31.885 1.00 95.12 164 MET A N 1
ATOM 1300 C CA . MET A 1 164 ? -21.776 -0.025 30.631 1.00 95.12 164 MET A CA 1
ATOM 1301 C C . MET A 1 164 ? -22.262 0.784 29.421 1.00 95.12 164 MET A C 1
ATOM 1303 O O . MET A 1 164 ? -21.656 0.692 28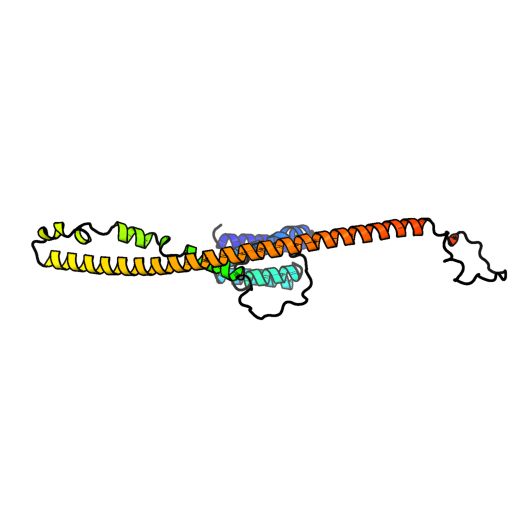.355 1.00 95.12 164 MET A O 1
ATOM 1307 N N . VAL A 1 165 ? -23.323 1.583 29.576 1.00 96.12 165 VAL A N 1
ATOM 1308 C CA . VAL A 1 165 ? -23.825 2.490 28.533 1.00 96.12 165 VAL A CA 1
ATOM 1309 C C . VAL A 1 165 ? -22.805 3.586 28.227 1.00 96.12 165 VAL A C 1
ATOM 1311 O O . VAL A 1 165 ? -22.540 3.841 27.053 1.00 96.12 165 VAL A O 1
ATOM 1314 N N . ASP A 1 166 ? -22.191 4.192 29.244 1.00 96.50 166 ASP A N 1
ATOM 1315 C CA . ASP A 1 166 ? -21.159 5.220 29.062 1.00 96.50 166 ASP A CA 1
ATOM 1316 C C . ASP A 1 166 ? -19.929 4.655 28.330 1.00 96.50 166 ASP A C 1
ATOM 1318 O O . ASP A 1 166 ? -19.469 5.228 27.336 1.00 96.50 166 ASP A O 1
ATOM 1322 N N . ASP A 1 167 ? -19.449 3.481 28.754 1.00 95.25 167 ASP A N 1
ATOM 1323 C CA . ASP A 1 167 ? -18.328 2.780 28.118 1.00 95.25 167 ASP A CA 1
ATOM 1324 C C . ASP A 1 167 ? -18.652 2.408 26.655 1.00 95.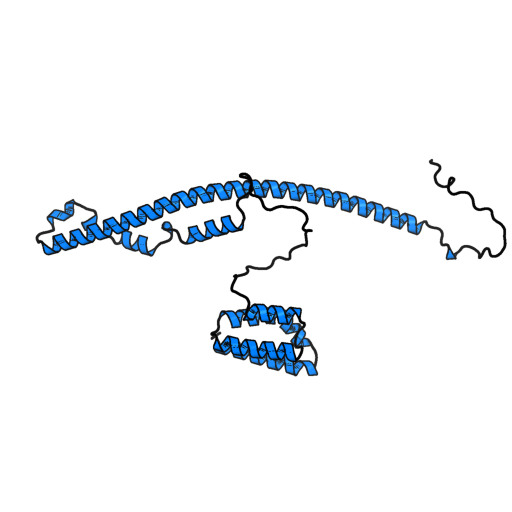25 167 ASP A C 1
ATOM 1326 O O . ASP A 1 167 ? -17.811 2.568 25.761 1.00 95.25 167 ASP A O 1
ATOM 1330 N N . ALA A 1 168 ? -19.878 1.945 26.383 1.00 96.00 168 ALA A N 1
ATOM 1331 C CA . ALA A 1 168 ? -20.347 1.626 25.035 1.00 96.00 168 ALA A CA 1
ATOM 1332 C C . ALA A 1 168 ? -20.451 2.879 24.149 1.00 96.00 168 ALA A C 1
ATOM 1334 O O . ALA A 1 168 ? -20.014 2.851 22.995 1.00 96.00 168 ALA A O 1
ATOM 1335 N N . CYS A 1 169 ? -20.969 3.989 24.684 1.00 96.25 169 CYS A N 1
ATOM 1336 C CA . CYS A 1 169 ? -21.044 5.271 23.984 1.00 96.25 169 CYS A CA 1
ATOM 1337 C C . CYS A 1 169 ? -19.653 5.768 23.582 1.00 96.25 169 CYS A C 1
ATOM 1339 O O . CYS A 1 169 ? -19.446 6.153 22.430 1.00 96.25 169 CYS A O 1
ATOM 1341 N N . MET A 1 170 ? -18.685 5.720 24.504 1.00 95.94 170 MET A N 1
ATOM 1342 C CA . MET A 1 170 ? -17.303 6.103 24.214 1.00 95.94 170 MET A CA 1
ATOM 1343 C C . MET A 1 170 ? -16.675 5.219 23.131 1.00 95.94 170 MET A C 1
ATOM 1345 O O . MET A 1 170 ? -16.062 5.739 22.199 1.00 95.94 170 MET A O 1
ATOM 1349 N N . LEU A 1 171 ? -16.855 3.897 23.222 1.00 94.94 171 LEU A N 1
ATOM 1350 C CA . LEU A 1 171 ? -16.341 2.944 22.235 1.00 94.94 171 LEU A CA 1
ATOM 1351 C C . LEU A 1 171 ? -16.907 3.209 20.832 1.00 94.94 171 LEU A C 1
ATOM 1353 O O . LEU A 1 171 ? -16.157 3.233 19.857 1.00 94.94 171 LEU A O 1
ATOM 1357 N N . LEU A 1 172 ? -18.223 3.413 20.727 1.00 94.94 172 LEU A N 1
ATOM 1358 C CA . LEU A 1 172 ? -18.891 3.674 19.452 1.00 94.94 172 LEU A CA 1
ATOM 1359 C C . LEU A 1 172 ? -18.502 5.035 18.870 1.00 94.94 172 LEU A C 1
ATOM 1361 O O . LEU A 1 172 ? -18.309 5.144 17.660 1.00 94.94 172 LEU A O 1
ATOM 1365 N N . ALA A 1 173 ? -18.359 6.064 19.707 1.00 95.38 173 ALA A N 1
ATOM 1366 C CA . ALA A 1 173 ? -17.920 7.384 19.267 1.00 95.38 173 ALA A CA 1
ATOM 1367 C C . ALA A 1 173 ? -16.488 7.352 18.708 1.00 95.38 173 ALA A C 1
ATOM 1369 O O . ALA A 1 173 ? -16.255 7.874 17.616 1.00 95.38 173 ALA A O 1
ATOM 1370 N N . ASP A 1 174 ? -15.554 6.697 19.409 1.00 93.06 174 ASP A N 1
ATOM 1371 C CA . ASP A 1 174 ? -14.174 6.513 18.938 1.00 93.06 174 ASP A CA 1
ATOM 1372 C C . ASP A 1 174 ? -14.137 5.738 17.615 1.00 93.06 174 ASP A C 1
ATOM 1374 O O . ASP A 1 174 ? -13.542 6.191 16.635 1.00 93.06 174 ASP A O 1
ATOM 1378 N N . TYR A 1 175 ? -14.850 4.610 17.546 1.00 94.25 175 TYR A N 1
ATOM 1379 C CA . TYR A 1 175 ? -14.907 3.793 16.338 1.00 94.25 175 TYR A CA 1
ATOM 1380 C C . TYR A 1 175 ? -15.497 4.554 15.141 1.00 94.25 175 TYR A C 1
ATOM 1382 O O . TYR A 1 175 ? -14.917 4.532 14.056 1.00 94.25 175 TYR A O 1
ATOM 1390 N N . ASN A 1 176 ? -16.603 5.281 15.328 1.00 93.12 176 ASN A N 1
ATOM 1391 C CA . ASN A 1 176 ? -17.219 6.081 14.266 1.00 93.12 176 ASN A CA 1
ATOM 1392 C C . ASN A 1 176 ? -16.302 7.218 13.794 1.00 93.12 176 ASN A C 1
ATOM 1394 O O . ASN A 1 176 ? -16.235 7.487 12.594 1.00 93.12 176 ASN A O 1
ATOM 1398 N N . GLY A 1 177 ? -15.568 7.859 14.710 1.00 93.81 177 GLY A N 1
ATOM 1399 C CA . GLY A 1 177 ? -14.570 8.873 14.367 1.00 93.81 177 GLY A CA 1
ATOM 1400 C C . GLY A 1 177 ? -13.423 8.294 13.535 1.00 93.81 177 GLY A C 1
ATOM 1401 O O . GLY A 1 177 ? -13.086 8.832 12.478 1.00 93.81 177 GLY A O 1
ATOM 1402 N N . ARG A 1 178 ? -12.872 7.151 13.962 1.00 92.50 178 ARG A N 1
ATOM 1403 C CA . ARG A 1 178 ? -11.829 6.426 13.219 1.00 92.50 178 ARG A CA 1
ATOM 1404 C C . ARG A 1 178 ? -12.319 5.963 11.841 1.00 92.50 178 ARG A C 1
ATOM 1406 O O . ARG A 1 178 ? -11.577 6.067 10.868 1.00 92.50 178 ARG A O 1
ATOM 1413 N N . LEU A 1 179 ? -13.564 5.497 11.739 1.00 92.19 179 LEU A N 1
ATOM 1414 C CA . LEU A 1 179 ? -14.168 5.073 10.474 1.00 92.19 179 LEU A CA 1
ATOM 1415 C C . LEU A 1 179 ? -14.387 6.252 9.514 1.00 92.19 179 LEU A C 1
ATOM 1417 O O . LEU A 1 179 ? -14.146 6.119 8.316 1.00 92.19 179 LEU A O 1
ATOM 1421 N N . ALA A 1 180 ? -14.810 7.412 10.020 1.00 93.31 180 ALA A N 1
ATOM 1422 C CA . ALA A 1 180 ? -14.954 8.618 9.208 1.00 93.31 180 ALA A CA 1
ATOM 1423 C C . ALA A 1 180 ? -13.607 9.073 8.619 1.00 93.31 180 ALA A C 1
ATOM 1425 O O . ALA A 1 180 ? -13.535 9.354 7.422 1.00 93.31 180 ALA A O 1
ATOM 1426 N N . ALA A 1 181 ? -12.541 9.066 9.429 1.00 91.06 181 ALA A N 1
ATOM 1427 C CA . ALA A 1 181 ? -11.186 9.355 8.959 1.00 91.06 181 ALA A CA 1
ATOM 1428 C C . ALA A 1 181 ? -10.737 8.360 7.873 1.00 91.06 181 ALA A C 1
ATOM 1430 O O . ALA A 1 181 ? -10.301 8.772 6.800 1.00 91.06 181 ALA A O 1
ATOM 1431 N N . GLU A 1 182 ? -10.958 7.058 8.090 1.00 92.75 182 GLU A N 1
ATOM 1432 C CA . GLU A 1 182 ? -10.641 6.026 7.096 1.00 92.75 182 GLU A CA 1
ATOM 1433 C C . GLU A 1 182 ? -11.375 6.252 5.761 1.00 92.75 182 GLU A C 1
ATOM 1435 O O . GLU A 1 182 ? -10.806 6.052 4.685 1.00 92.75 182 GLU A O 1
ATOM 1440 N N . ILE A 1 183 ? -12.646 6.660 5.799 1.00 92.62 183 ILE A N 1
ATOM 1441 C CA . ILE A 1 183 ? -13.418 6.954 4.586 1.00 92.62 183 ILE A CA 1
ATOM 1442 C C . ILE A 1 183 ? -12.761 8.085 3.784 1.00 92.62 183 ILE A C 1
ATOM 1444 O O . ILE A 1 183 ? -12.676 7.993 2.554 1.00 92.62 183 ILE A O 1
ATOM 1448 N N . ASP A 1 184 ? -12.296 9.141 4.444 1.00 93.56 184 ASP A N 1
ATOM 1449 C CA . ASP A 1 184 ? -11.642 10.262 3.769 1.00 93.56 184 ASP A CA 1
ATOM 1450 C C . ASP A 1 184 ? -10.260 9.880 3.221 1.00 93.56 184 ASP A C 1
ATOM 1452 O O . ASP A 1 184 ? -9.957 10.204 2.063 1.00 93.56 184 ASP A O 1
ATOM 1456 N N . ASP A 1 185 ? -9.495 9.074 3.959 1.00 92.00 185 ASP A N 1
ATOM 1457 C CA . ASP A 1 185 ? -8.232 8.495 3.490 1.00 92.00 185 ASP A CA 1
ATOM 1458 C C . ASP A 1 185 ? -8.447 7.629 2.237 1.00 92.00 185 ASP A C 1
ATOM 1460 O O . ASP A 1 185 ? -7.738 7.767 1.235 1.00 92.00 185 ASP A O 1
ATOM 1464 N N . ARG A 1 186 ? -9.496 6.791 2.214 1.00 94.56 186 ARG A N 1
ATOM 1465 C CA . ARG A 1 186 ? -9.864 5.975 1.038 1.00 94.56 186 ARG A CA 1
ATOM 1466 C C . ARG A 1 186 ? -10.242 6.830 -0.170 1.00 94.56 186 ARG A C 1
ATOM 1468 O O . ARG A 1 186 ? -9.864 6.499 -1.300 1.00 94.56 186 ARG A O 1
ATOM 1475 N N . LYS A 1 187 ? -10.963 7.940 0.027 1.00 94.75 187 LYS A N 1
ATOM 1476 C CA . LYS A 1 187 ? -11.278 8.888 -1.061 1.00 94.75 187 LYS A CA 1
ATOM 1477 C C . LYS A 1 187 ? -10.016 9.551 -1.603 1.00 94.75 187 LYS A C 1
ATOM 1479 O O . LYS A 1 187 ? -9.904 9.763 -2.812 1.00 94.75 187 LYS A O 1
ATOM 1484 N N . GLN A 1 188 ? -9.075 9.917 -0.735 1.00 92.19 188 GLN A N 1
ATOM 1485 C CA . GLN A 1 188 ? -7.792 10.475 -1.154 1.00 92.19 188 GLN A CA 1
ATOM 1486 C C . GLN A 1 188 ? -6.967 9.449 -1.932 1.00 92.19 188 GLN A C 1
ATOM 1488 O O . GLN A 1 188 ? -6.518 9.749 -3.038 1.00 92.19 188 GLN A O 1
ATOM 1493 N N . LEU A 1 189 ? -6.846 8.226 -1.421 1.00 93.50 189 LEU A N 1
ATOM 1494 C CA . LEU A 1 189 ? -6.138 7.141 -2.093 1.00 93.50 189 LEU A CA 1
ATOM 1495 C C . LEU A 1 189 ? -6.738 6.832 -3.471 1.00 93.50 189 LEU A C 1
ATOM 1497 O O . LEU A 1 189 ? -6.004 6.641 -4.437 1.00 93.50 189 LEU A O 1
ATOM 1501 N N . THR A 1 190 ? -8.066 6.840 -3.594 1.00 94.69 190 THR A N 1
ATOM 1502 C CA . THR A 1 190 ? -8.754 6.633 -4.880 1.00 94.69 190 THR A CA 1
ATOM 1503 C C . THR A 1 190 ? -8.365 7.698 -5.909 1.00 94.69 190 THR A C 1
ATOM 1505 O O . THR A 1 190 ? -8.101 7.375 -7.072 1.00 94.69 190 THR A O 1
ATOM 1508 N N . ARG A 1 191 ? -8.278 8.967 -5.486 1.00 92.69 191 ARG A N 1
ATOM 1509 C CA . ARG A 1 191 ? -7.794 10.064 -6.339 1.00 92.69 191 ARG A CA 1
ATOM 1510 C C . ARG A 1 191 ? -6.332 9.848 -6.732 1.00 92.69 191 ARG A C 1
ATOM 1512 O O . ARG A 1 191 ? -6.028 9.841 -7.920 1.00 92.69 191 ARG A O 1
ATOM 1519 N N . MET A 1 192 ? -5.464 9.545 -5.763 1.00 90.81 192 MET A N 1
ATOM 1520 C CA . MET A 1 192 ? -4.045 9.263 -6.015 1.00 90.81 192 MET A CA 1
ATOM 1521 C C . MET A 1 192 ? -3.838 8.107 -7.001 1.00 90.81 192 MET A C 1
ATOM 1523 O O . MET A 1 192 ? -3.014 8.215 -7.904 1.00 90.81 192 MET A O 1
ATOM 1527 N N . LEU A 1 193 ? -4.590 7.011 -6.864 1.00 93.44 193 LEU A N 1
ATOM 1528 C CA . LEU A 1 193 ? -4.536 5.870 -7.782 1.00 93.44 193 LEU A CA 1
ATOM 1529 C C . LEU A 1 193 ? -4.962 6.258 -9.198 1.00 93.44 193 LEU A C 1
ATOM 1531 O O . LEU A 1 193 ? -4.328 5.840 -10.166 1.00 93.44 193 LEU A O 1
ATOM 1535 N N . SER A 1 194 ? -6.017 7.064 -9.320 1.00 92.81 194 SER A N 1
ATOM 1536 C CA . SER A 1 194 ? -6.520 7.531 -10.615 1.00 92.81 194 SER A CA 1
ATOM 1537 C C . SER A 1 194 ? -5.484 8.397 -11.334 1.00 92.81 194 SER A C 1
ATOM 1539 O O . SER A 1 194 ? -5.196 8.163 -12.510 1.00 92.81 194 SER A O 1
ATOM 1541 N N . ASP A 1 195 ? -4.868 9.340 -10.616 1.00 89.81 195 ASP A N 1
ATOM 1542 C CA . ASP A 1 195 ? -3.802 10.188 -11.155 1.00 89.81 195 ASP A CA 1
ATOM 1543 C C . ASP A 1 195 ? -2.544 9.387 -11.496 1.00 89.81 195 ASP A C 1
ATOM 1545 O O . ASP A 1 195 ? -1.995 9.532 -12.589 1.00 89.81 195 ASP A O 1
ATOM 1549 N N . PHE A 1 196 ? -2.128 8.474 -10.616 1.00 92.06 196 PHE A N 1
ATOM 1550 C CA . PHE A 1 196 ? -0.982 7.604 -10.865 1.00 92.06 196 PHE A CA 1
ATOM 1551 C C . PHE A 1 196 ? -1.183 6.754 -12.124 1.00 92.06 196 PHE A C 1
ATOM 1553 O O . PHE A 1 196 ? -0.301 6.699 -12.979 1.00 92.06 196 PHE A O 1
ATOM 1560 N N . LEU A 1 197 ? -2.349 6.118 -12.279 1.00 92.31 197 LEU A N 1
ATOM 1561 C CA . LEU A 1 197 ? -2.662 5.300 -13.453 1.00 92.31 197 LEU A CA 1
ATOM 1562 C C . LEU A 1 197 ? -2.684 6.118 -14.744 1.00 92.31 197 LEU A C 1
ATOM 1564 O O . LEU A 1 197 ? -2.205 5.637 -15.772 1.00 92.31 197 LEU A O 1
ATOM 1568 N N . ARG A 1 198 ? -3.227 7.339 -14.707 1.00 93.25 198 ARG A N 1
ATOM 1569 C CA . ARG A 1 198 ? -3.217 8.255 -15.853 1.00 93.25 198 ARG A CA 1
ATOM 1570 C C . ARG A 1 198 ? -1.784 8.565 -16.283 1.00 93.25 198 ARG A C 1
ATOM 1572 O O . ARG A 1 198 ? -1.431 8.304 -17.430 1.00 93.25 198 ARG A O 1
ATOM 1579 N N . CYS A 1 199 ? -0.942 9.009 -15.355 1.00 89.44 199 CYS A N 1
ATOM 1580 C CA . CYS A 1 199 ? 0.446 9.345 -15.662 1.00 89.44 199 CYS A CA 1
ATOM 1581 C C . CYS A 1 199 ? 1.274 8.123 -16.090 1.00 89.44 199 CYS A C 1
ATOM 1583 O O . CYS A 1 199 ? 2.103 8.230 -16.988 1.00 89.44 199 CYS A O 1
ATOM 1585 N N . GLN A 1 200 ? 1.034 6.939 -15.514 1.00 91.44 200 GLN A N 1
ATOM 1586 C CA . GLN A 1 200 ? 1.704 5.708 -15.954 1.00 91.44 200 GLN A CA 1
ATOM 1587 C C . GLN A 1 200 ? 1.354 5.340 -17.401 1.00 91.44 200 GLN A C 1
ATOM 1589 O O . GLN A 1 200 ? 2.227 4.889 -18.139 1.00 91.44 200 GLN A O 1
ATOM 1594 N N . LYS A 1 201 ? 0.105 5.557 -17.835 1.00 93.81 201 LYS A N 1
ATOM 1595 C CA . LYS A 1 201 ? -0.292 5.346 -19.238 1.00 93.81 201 LYS A CA 1
ATOM 1596 C C . LYS A 1 201 ? 0.406 6.324 -20.181 1.00 93.81 201 LYS A C 1
ATOM 1598 O O . LYS A 1 201 ? 0.891 5.905 -21.228 1.00 93.81 201 LYS A O 1
ATOM 1603 N N . GLU A 1 202 ? 0.475 7.600 -19.807 1.00 93.38 202 GLU A N 1
ATOM 1604 C CA . GLU A 1 202 ? 1.176 8.633 -20.582 1.00 93.38 202 GLU A CA 1
ATOM 1605 C C . GLU A 1 202 ? 2.672 8.300 -20.714 1.00 93.38 202 GLU A C 1
ATOM 1607 O O . GLU A 1 202 ? 3.218 8.293 -21.818 1.00 93.38 202 GLU A O 1
ATOM 1612 N N . PHE A 1 203 ? 3.317 7.920 -19.607 1.00 91.38 203 PHE A N 1
ATOM 1613 C CA . PHE A 1 203 ? 4.723 7.523 -19.599 1.00 91.38 203 PHE A CA 1
ATOM 1614 C C . PHE A 1 203 ? 4.978 6.259 -20.425 1.00 91.38 203 PHE A C 1
ATOM 1616 O O . PHE A 1 203 ? 5.963 6.192 -21.160 1.00 91.38 203 PHE A O 1
ATOM 1623 N N . LEU A 1 204 ? 4.093 5.259 -20.342 1.00 94.12 204 LEU A N 1
ATOM 1624 C CA . LEU A 1 204 ? 4.193 4.047 -21.153 1.00 94.12 204 LEU A CA 1
ATOM 1625 C C . LEU A 1 204 ? 4.174 4.387 -22.648 1.00 94.12 204 LEU A C 1
ATOM 1627 O O . LEU A 1 204 ? 5.074 3.959 -23.370 1.00 94.12 204 LEU A O 1
ATOM 1631 N N . ALA A 1 205 ? 3.221 5.213 -23.086 1.00 96.12 205 ALA A N 1
ATOM 1632 C CA . ALA A 1 205 ? 3.116 5.639 -24.480 1.00 96.12 205 ALA A CA 1
ATOM 1633 C C . ALA A 1 205 ? 4.382 6.378 -24.957 1.00 96.12 205 ALA A C 1
ATOM 1635 O O . ALA A 1 205 ? 4.883 6.129 -26.057 1.00 96.12 205 ALA A O 1
ATOM 1636 N N . GLU A 1 206 ? 4.957 7.244 -24.116 1.00 95.94 206 GLU A N 1
ATOM 1637 C CA . GLU A 1 206 ? 6.212 7.934 -24.428 1.00 95.94 206 GLU A CA 1
ATOM 1638 C C . GLU A 1 206 ? 7.381 6.946 -24.588 1.00 95.94 206 GLU A C 1
ATOM 1640 O O . GLU A 1 206 ? 8.166 7.032 -25.540 1.00 95.94 206 GLU A O 1
ATOM 1645 N N . LYS A 1 207 ? 7.502 5.970 -23.679 1.00 95.12 207 LYS A N 1
ATOM 1646 C CA . LYS A 1 207 ? 8.559 4.951 -23.747 1.00 95.12 207 LYS A CA 1
ATOM 1647 C C . LYS A 1 207 ? 8.404 4.034 -24.951 1.00 95.12 207 LYS A C 1
ATOM 1649 O O . LYS A 1 207 ? 9.415 3.709 -25.573 1.00 95.12 207 LYS A O 1
ATOM 1654 N N . GLU A 1 208 ? 7.182 3.660 -25.313 1.00 97.56 208 GLU A N 1
ATOM 1655 C CA . GLU A 1 208 ? 6.897 2.892 -26.527 1.00 97.56 208 GLU A CA 1
ATOM 1656 C C . GLU A 1 208 ? 7.306 3.663 -27.785 1.00 97.56 208 GLU A C 1
ATOM 1658 O O . GLU A 1 208 ? 8.020 3.125 -28.637 1.00 97.56 208 GLU A O 1
ATOM 1663 N N . HIS A 1 209 ? 6.951 4.949 -27.873 1.00 97.94 209 HIS A N 1
ATOM 1664 C CA . HIS A 1 209 ? 7.375 5.804 -28.980 1.00 97.94 209 HIS A CA 1
ATOM 1665 C C . HIS A 1 209 ? 8.908 5.894 -29.074 1.00 97.94 209 HIS A C 1
ATOM 1667 O O . HIS A 1 209 ? 9.491 5.735 -30.152 1.00 97.94 209 HIS A O 1
ATOM 1673 N N . LYS A 1 210 ? 9.583 6.089 -27.935 1.00 97.69 210 LYS A N 1
ATOM 1674 C CA . LYS A 1 210 ? 11.048 6.169 -27.869 1.00 97.69 210 LYS A CA 1
ATOM 1675 C C . LYS A 1 210 ? 11.720 4.847 -28.252 1.00 97.69 210 LYS A C 1
ATOM 1677 O O . LYS A 1 210 ? 12.735 4.846 -28.949 1.00 97.69 210 LYS A O 1
ATOM 1682 N N . LEU A 1 211 ? 11.148 3.714 -27.845 1.00 97.62 211 LEU A N 1
ATOM 1683 C CA . LEU A 1 211 ? 11.611 2.387 -28.251 1.00 97.62 211 LEU A CA 1
ATOM 1684 C C . LEU A 1 211 ? 11.544 2.221 -29.774 1.00 97.62 211 LEU A C 1
ATOM 1686 O O . LEU A 1 211 ? 12.497 1.730 -30.383 1.00 97.62 211 LEU A O 1
ATOM 1690 N N . GLU A 1 212 ? 10.451 2.656 -30.396 1.00 98.38 212 GLU A N 1
ATOM 1691 C CA . GLU A 1 212 ? 10.288 2.577 -31.847 1.00 98.38 212 GLU A CA 1
ATOM 1692 C C . GLU A 1 212 ? 11.304 3.460 -32.590 1.00 98.38 212 GLU A C 1
ATOM 1694 O O . GLU A 1 212 ? 11.874 3.061 -33.609 1.00 98.38 212 GLU A O 1
ATOM 1699 N N . GLU A 1 213 ? 11.627 4.632 -32.045 1.00 98.31 213 GLU A N 1
ATOM 1700 C CA . GLU A 1 213 ? 12.707 5.471 -32.565 1.00 98.31 213 GLU A CA 1
ATOM 1701 C C . GLU A 1 213 ? 14.074 4.764 -32.507 1.00 98.31 213 GLU A C 1
ATOM 1703 O O . GLU A 1 213 ? 14.834 4.786 -33.484 1.00 98.31 213 GLU A O 1
ATOM 1708 N N . TYR A 1 214 ? 14.389 4.093 -31.393 1.00 98.06 214 TYR A N 1
ATOM 1709 C CA . TYR A 1 214 ? 15.635 3.334 -31.255 1.00 98.06 214 TYR A CA 1
ATOM 1710 C C . TYR A 1 214 ? 15.703 2.134 -32.201 1.00 98.06 214 TYR A C 1
ATOM 1712 O O . TYR A 1 214 ? 16.765 1.884 -32.775 1.00 98.06 214 TYR A O 1
ATOM 1720 N N . LYS A 1 215 ? 14.588 1.436 -32.446 1.00 98.31 215 LYS A N 1
ATOM 1721 C CA . LYS A 1 215 ? 14.526 0.375 -33.466 1.00 98.31 215 LYS A CA 1
ATOM 1722 C C . LYS A 1 215 ? 14.834 0.918 -34.860 1.00 98.31 215 LYS A C 1
ATOM 1724 O O . LYS A 1 215 ? 15.666 0.349 -35.568 1.00 98.31 215 LYS A O 1
ATOM 1729 N N . ARG A 1 216 ? 14.247 2.062 -35.235 1.00 98.50 216 ARG A N 1
ATOM 1730 C CA . ARG A 1 216 ? 14.552 2.737 -36.512 1.00 98.50 216 ARG A CA 1
ATOM 1731 C C . ARG A 1 216 ? 16.027 3.135 -36.609 1.00 98.50 216 ARG A C 1
ATOM 1733 O O . ARG A 1 216 ? 16.652 2.924 -37.648 1.00 98.50 216 ARG A O 1
ATOM 1740 N N . LYS A 1 217 ? 16.611 3.676 -35.533 1.00 98.06 217 LYS A N 1
ATOM 1741 C CA . LYS A 1 217 ? 18.052 3.986 -35.460 1.00 98.06 217 LYS A CA 1
ATOM 1742 C C . LYS A 1 217 ? 18.908 2.730 -35.653 1.00 98.06 217 LYS A C 1
ATOM 1744 O O . LYS A 1 217 ? 19.831 2.749 -36.465 1.00 98.06 217 LYS A O 1
ATOM 1749 N N . LEU A 1 218 ? 18.572 1.635 -34.974 1.00 97.81 218 LEU A N 1
ATOM 1750 C CA . LEU A 1 218 ? 19.280 0.360 -35.085 1.00 97.81 218 LEU A CA 1
ATOM 1751 C C . LEU A 1 218 ? 19.226 -0.216 -36.507 1.00 97.81 218 LEU A C 1
ATOM 1753 O O . LEU A 1 218 ? 20.238 -0.722 -36.999 1.00 97.81 218 LEU A O 1
ATOM 1757 N N . ALA A 1 219 ? 18.078 -0.115 -37.181 1.00 98.25 219 ALA A N 1
ATOM 1758 C CA . ALA A 1 219 ? 17.930 -0.542 -38.570 1.00 98.25 219 ALA A CA 1
ATOM 1759 C C . ALA A 1 219 ? 18.873 0.240 -39.501 1.00 98.25 219 ALA A C 1
ATOM 1761 O O . ALA A 1 219 ? 19.611 -0.368 -40.277 1.00 98.25 219 ALA A O 1
ATOM 1762 N N . ARG A 1 220 ? 18.940 1.572 -39.354 1.00 98.06 220 ARG A N 1
ATOM 1763 C CA . ARG A 1 220 ? 19.867 2.419 -40.128 1.00 98.06 220 ARG A CA 1
ATOM 1764 C C . ARG A 1 220 ? 21.331 2.067 -39.873 1.00 98.06 220 ARG A C 1
ATOM 1766 O O . ARG A 1 220 ? 22.086 1.882 -40.820 1.00 98.06 220 ARG A O 1
ATOM 1773 N N . VAL A 1 221 ? 21.728 1.909 -38.609 1.00 98.12 221 VAL A N 1
ATOM 1774 C CA . VAL A 1 221 ? 23.100 1.498 -38.256 1.00 98.12 221 VAL A CA 1
ATOM 1775 C C . VAL A 1 221 ? 23.425 0.123 -38.845 1.00 98.12 221 VAL A C 1
ATOM 1777 O O . VAL A 1 221 ? 24.520 -0.098 -39.360 1.00 98.12 221 VAL A O 1
ATOM 1780 N N . SER A 1 222 ? 22.469 -0.806 -38.821 1.00 97.38 222 SER A N 1
ATOM 1781 C CA . SER A 1 222 ? 22.642 -2.139 -39.405 1.00 97.38 222 SER A CA 1
ATOM 1782 C C . SER A 1 222 ? 22.823 -2.095 -40.921 1.00 97.38 222 SER A C 1
ATOM 1784 O O . SER A 1 222 ? 23.656 -2.844 -41.436 1.00 97.38 222 SER A O 1
ATOM 1786 N N . GLN A 1 223 ? 22.103 -1.204 -41.607 1.00 97.56 223 GLN A N 1
ATOM 1787 C CA . GLN A 1 223 ? 22.246 -0.967 -43.041 1.00 97.56 223 GLN A CA 1
ATOM 1788 C C . GLN A 1 223 ? 23.629 -0.397 -43.376 1.00 97.56 223 GLN A C 1
ATOM 1790 O O . GLN A 1 223 ? 24.352 -1.006 -44.162 1.00 97.56 223 GLN A O 1
ATOM 1795 N N . VAL A 1 224 ? 24.053 0.675 -42.695 1.00 97.75 224 VAL A N 1
ATOM 1796 C CA . VAL A 1 224 ? 25.401 1.258 -42.859 1.00 97.75 224 VAL A CA 1
ATOM 1797 C C . VAL A 1 224 ? 26.478 0.197 -42.641 1.00 97.75 224 VAL A C 1
ATOM 1799 O O . VAL A 1 224 ? 27.423 0.079 -43.414 1.00 97.75 224 VAL A O 1
ATOM 1802 N N . ARG A 1 225 ? 26.315 -0.649 -41.621 1.00 96.88 225 ARG A N 1
ATOM 1803 C CA . ARG A 1 225 ? 27.243 -1.746 -41.330 1.00 96.88 225 ARG A CA 1
ATOM 1804 C C . ARG A 1 225 ? 27.285 -2.802 -42.448 1.00 96.88 225 ARG A C 1
ATOM 1806 O O . ARG A 1 225 ? 28.341 -3.387 -42.685 1.00 96.88 225 ARG A O 1
ATOM 1813 N N . LYS A 1 226 ? 26.158 -3.086 -43.113 1.00 96.69 226 LYS A N 1
ATOM 1814 C CA . LYS A 1 226 ? 26.093 -4.005 -44.265 1.00 96.69 226 LYS A CA 1
ATOM 1815 C C . LYS A 1 226 ? 26.802 -3.404 -45.479 1.00 96.69 226 LYS A C 1
ATOM 1817 O O . LYS A 1 226 ? 27.635 -4.080 -46.078 1.00 96.69 226 LYS A O 1
ATOM 1822 N N . GLU A 1 227 ? 26.519 -2.145 -45.791 1.00 95.88 227 GLU A N 1
ATOM 1823 C CA . GLU A 1 227 ? 27.151 -1.418 -46.896 1.00 95.88 227 GLU A CA 1
ATOM 1824 C C . GLU A 1 227 ? 28.659 -1.272 -46.690 1.00 95.88 227 GLU A C 1
ATOM 1826 O O . GLU A 1 227 ? 29.428 -1.561 -47.601 1.00 95.88 227 GLU A O 1
ATOM 1831 N N . LEU A 1 228 ? 29.099 -0.920 -45.478 1.00 95.38 228 LEU A N 1
ATOM 1832 C CA . LEU A 1 228 ? 30.518 -0.807 -45.141 1.00 95.38 228 LEU A CA 1
ATOM 1833 C C . LEU A 1 228 ? 31.257 -2.133 -45.352 1.00 95.38 228 LEU A C 1
ATOM 1835 O O . LEU A 1 228 ? 32.332 -2.145 -45.942 1.00 95.38 228 LEU A O 1
ATOM 1839 N N . ARG A 1 229 ? 30.667 -3.261 -44.931 1.00 94.44 229 ARG A N 1
ATOM 1840 C CA . ARG A 1 229 ? 31.243 -4.592 -45.186 1.00 94.44 229 ARG A CA 1
ATOM 1841 C C . ARG A 1 229 ? 31.368 -4.898 -46.676 1.00 94.44 229 ARG A C 1
ATOM 1843 O O . ARG A 1 229 ? 32.407 -5.399 -47.091 1.00 94.44 229 ARG A O 1
ATOM 1850 N N . SER A 1 230 ? 30.342 -4.576 -47.465 1.00 94.12 230 SER A N 1
ATOM 1851 C CA . SER A 1 230 ? 30.388 -4.755 -48.920 1.00 94.12 230 SER A CA 1
ATOM 1852 C C . SER A 1 230 ? 31.465 -3.881 -49.560 1.00 94.12 230 SER A C 1
ATOM 1854 O O . SER A 1 230 ? 32.203 -4.362 -50.412 1.00 94.12 230 SER A O 1
ATOM 1856 N N . ARG A 1 231 ? 31.594 -2.617 -49.136 1.00 91.69 231 ARG A N 1
ATOM 1857 C CA . ARG A 1 231 ? 32.635 -1.710 -49.636 1.00 91.69 231 ARG A CA 1
ATOM 1858 C C . ARG A 1 231 ? 34.028 -2.234 -49.314 1.00 91.69 231 ARG A C 1
ATOM 1860 O O . ARG A 1 231 ? 34.860 -2.261 -50.205 1.00 91.69 231 ARG A O 1
ATOM 1867 N N . ILE A 1 232 ? 34.256 -2.710 -48.087 1.00 90.56 232 ILE A N 1
ATOM 1868 C CA . ILE A 1 232 ? 35.545 -3.289 -47.676 1.00 90.56 232 ILE A CA 1
ATOM 1869 C C . ILE A 1 232 ? 35.920 -4.502 -48.538 1.00 90.56 232 ILE A C 1
ATOM 1871 O O . ILE A 1 232 ? 37.074 -4.622 -48.927 1.00 90.56 232 ILE A O 1
ATOM 1875 N N . GLN A 1 233 ? 34.965 -5.376 -48.872 1.00 87.06 233 GLN A N 1
ATOM 1876 C CA . GLN A 1 233 ? 35.220 -6.530 -49.748 1.00 87.06 233 GLN 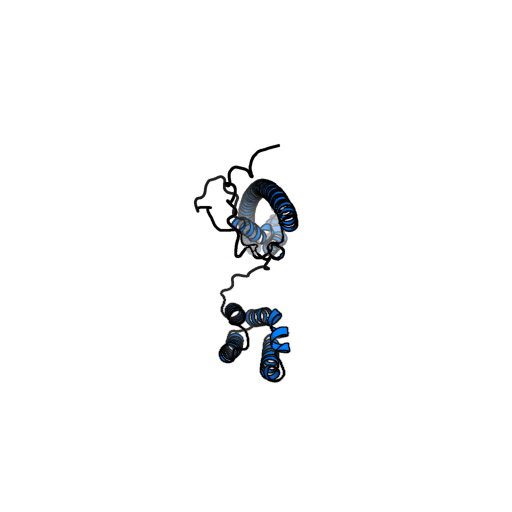A CA 1
ATOM 1877 C C . GLN A 1 233 ? 35.579 -6.133 -51.185 1.00 87.06 233 GLN A C 1
ATOM 1879 O O . GLN A 1 233 ? 36.304 -6.864 -51.852 1.00 87.06 233 GLN A O 1
ATOM 1884 N N . ASN A 1 234 ? 35.088 -4.982 -51.645 1.00 82.88 234 ASN A N 1
ATOM 1885 C CA . ASN A 1 234 ? 35.341 -4.464 -52.987 1.00 82.88 234 ASN A CA 1
ATOM 1886 C C . ASN A 1 234 ? 36.583 -3.558 -53.057 1.00 82.88 234 ASN A C 1
ATOM 1888 O O . ASN A 1 234 ? 36.901 -3.056 -54.135 1.00 82.88 234 ASN A O 1
ATOM 1892 N N . LEU A 1 235 ? 37.275 -3.312 -51.937 1.00 83.94 235 LEU A N 1
ATOM 1893 C CA . LEU A 1 235 ? 38.512 -2.535 -51.949 1.00 83.94 235 LEU A CA 1
ATOM 1894 C C . LEU A 1 235 ? 39.645 -3.351 -52.591 1.00 83.94 235 LEU A C 1
ATOM 1896 O O . LEU A 1 235 ? 39.770 -4.548 -52.320 1.00 83.94 235 LEU A O 1
ATOM 1900 N N . PRO A 1 236 ? 40.495 -2.718 -53.419 1.00 74.12 236 PRO A N 1
ATOM 1901 C CA . PRO A 1 236 ? 41.643 -3.388 -54.005 1.00 74.12 236 PRO A CA 1
ATOM 1902 C C . PRO A 1 236 ? 42.613 -3.835 -52.910 1.00 74.12 236 PRO A C 1
ATOM 1904 O O . PRO A 1 236 ? 42.965 -3.070 -52.010 1.00 74.12 236 PRO A O 1
ATOM 1907 N N . ASP A 1 237 ? 43.062 -5.083 -53.010 1.00 70.50 237 ASP A N 1
ATOM 1908 C CA . ASP A 1 237 ? 44.079 -5.633 -52.126 1.00 70.50 237 ASP A CA 1
ATOM 1909 C C . ASP A 1 237 ? 45.433 -4.981 -52.435 1.00 70.50 237 ASP A C 1
ATOM 1911 O O . ASP A 1 237 ? 46.113 -5.325 -53.405 1.00 70.50 237 ASP A O 1
ATOM 1915 N N . LEU A 1 238 ? 45.814 -4.014 -51.600 1.00 66.88 238 LEU A N 1
ATOM 1916 C CA . LEU A 1 238 ? 47.059 -3.259 -51.735 1.00 66.88 238 LEU A CA 1
ATOM 1917 C C . LEU A 1 238 ? 48.309 -4.148 -51.610 1.00 66.88 238 LEU A C 1
ATOM 1919 O O . LEU A 1 238 ? 49.384 -3.725 -52.023 1.00 66.88 238 LEU A O 1
ATOM 1923 N N . SER A 1 239 ? 48.185 -5.383 -51.106 1.00 65.31 239 SER A N 1
ATOM 1924 C CA . SER A 1 239 ? 49.290 -6.353 -51.074 1.00 65.31 239 SER A CA 1
ATOM 1925 C C . SER A 1 239 ? 49.596 -6.982 -52.441 1.00 65.31 239 SER A C 1
ATOM 1927 O O . SER A 1 239 ? 50.641 -7.608 -52.616 1.00 65.31 239 SER A O 1
ATOM 1929 N N . ARG A 1 240 ? 48.710 -6.795 -53.430 1.00 58.47 240 ARG A N 1
ATOM 1930 C CA . ARG A 1 240 ? 48.869 -7.278 -54.812 1.00 58.47 240 ARG A CA 1
ATOM 1931 C C . ARG A 1 240 ? 49.384 -6.213 -55.777 1.00 58.47 240 ARG A C 1
ATOM 1933 O O . ARG A 1 240 ? 49.540 -6.499 -56.964 1.00 58.47 240 ARG A O 1
ATOM 1940 N N . LEU A 1 241 ? 49.641 -4.997 -55.298 1.00 54.81 241 LEU A N 1
ATOM 1941 C CA . LEU A 1 241 ? 50.249 -3.956 -56.118 1.00 54.81 241 LEU A CA 1
ATOM 1942 C C . LEU A 1 241 ? 51.747 -4.258 -56.301 1.00 54.81 241 LEU A C 1
ATOM 1944 O O . LEU A 1 241 ? 52.434 -4.524 -55.313 1.00 54.81 241 LEU A O 1
ATOM 1948 N N . PRO A 1 242 ? 52.286 -4.232 -57.536 1.00 54.78 242 PRO A N 1
ATOM 1949 C CA . PRO A 1 242 ? 53.724 -4.347 -57.737 1.00 54.78 242 PRO A CA 1
ATOM 1950 C C . PRO A 1 242 ? 54.427 -3.191 -57.014 1.00 54.78 242 PRO A C 1
ATOM 1952 O O . PRO A 1 242 ? 53.964 -2.053 -57.074 1.00 54.78 242 PRO A O 1
ATOM 1955 N N . ASN A 1 243 ? 55.537 -3.477 -56.325 1.00 53.78 243 ASN A N 1
ATOM 1956 C CA . ASN A 1 243 ? 56.365 -2.465 -55.664 1.00 53.78 243 ASN A CA 1
ATOM 1957 C C . ASN A 1 243 ? 56.835 -1.440 -56.709 1.00 53.78 243 ASN A C 1
ATOM 1959 O O . ASN A 1 243 ? 57.799 -1.683 -57.435 1.00 53.78 243 ASN A O 1
ATOM 1963 N N . VAL A 1 244 ? 56.167 -0.287 -56.799 1.00 53.03 244 VAL A N 1
ATOM 1964 C CA . VAL A 1 244 ? 56.603 0.823 -57.659 1.00 53.03 244 VAL A CA 1
ATOM 1965 C C . VAL A 1 244 ? 57.688 1.615 -56.932 1.00 53.03 244 VAL A C 1
ATOM 1967 O O . VAL A 1 244 ? 57.549 2.790 -56.610 1.00 53.03 244 VAL A O 1
ATOM 1970 N N . THR A 1 245 ? 58.814 0.959 -56.679 1.00 47.34 245 THR A N 1
ATOM 1971 C CA . THR A 1 245 ? 60.107 1.634 -56.579 1.00 47.34 245 THR A CA 1
ATOM 1972 C C . THR A 1 245 ? 60.627 1.821 -57.998 1.00 47.34 245 THR A C 1
ATOM 1974 O O . THR A 1 245 ? 61.364 0.982 -58.506 1.00 47.34 245 THR A O 1
ATOM 1977 N N . GLY A 1 246 ? 60.207 2.907 -58.653 1.00 49.03 246 GLY A N 1
ATOM 1978 C CA . GLY A 1 246 ? 60.841 3.381 -59.885 1.00 49.03 246 GLY A CA 1
ATOM 1979 C C . GLY A 1 246 ? 59.926 3.482 -61.100 1.00 49.03 246 GLY A C 1
ATOM 1980 O O . GLY A 1 246 ? 60.150 2.803 -62.090 1.00 49.03 246 GLY A O 1
ATOM 1981 N N . SER A 1 247 ? 58.928 4.363 -61.064 1.00 44.91 247 SER A N 1
ATOM 1982 C CA . SER A 1 247 ? 58.472 5.065 -62.270 1.00 44.91 247 SER A CA 1
ATOM 1983 C C . SER A 1 247 ? 57.588 6.241 -61.866 1.00 44.91 247 SER A C 1
ATOM 1985 O O . SER A 1 247 ? 56.667 6.089 -61.067 1.00 44.91 247 SER A O 1
ATOM 1987 N N . HIS A 1 248 ? 57.902 7.420 -62.395 1.00 49.12 248 HIS A N 1
ATOM 1988 C CA . HIS A 1 248 ? 57.136 8.655 -62.255 1.00 49.12 248 HIS A CA 1
ATOM 1989 C C . HIS A 1 248 ? 55.720 8.439 -62.816 1.00 49.12 248 HIS A C 1
ATOM 1991 O O . HIS A 1 248 ? 55.522 8.466 -64.028 1.00 49.12 248 HIS A O 1
ATOM 1997 N N . VAL A 1 249 ? 54.725 8.231 -61.952 1.00 48.62 249 VAL A N 1
ATOM 1998 C CA . VAL A 1 249 ? 53.314 8.230 -62.358 1.00 48.62 249 VAL A CA 1
ATOM 1999 C C . VAL A 1 249 ? 52.623 9.372 -61.626 1.00 48.62 249 VAL A C 1
ATOM 2001 O O . VAL A 1 249 ? 52.505 9.362 -60.403 1.00 48.62 249 VAL A O 1
ATOM 2004 N N . HIS A 1 250 ? 52.224 10.394 -62.385 1.00 53.16 250 HIS A N 1
ATOM 2005 C CA . HIS A 1 250 ? 51.400 11.493 -61.891 1.00 53.16 250 HIS A CA 1
ATOM 2006 C C . HIS A 1 250 ? 50.073 10.929 -61.367 1.00 53.16 250 HIS A C 1
ATOM 2008 O O . HIS A 1 250 ? 49.333 10.282 -62.105 1.00 53.16 250 HIS A O 1
ATOM 2014 N N . LEU A 1 251 ? 49.790 11.169 -60.087 1.00 50.38 251 LEU A N 1
ATOM 2015 C CA . LEU A 1 251 ? 48.517 10.824 -59.459 1.00 50.38 251 LEU A CA 1
ATOM 2016 C C . LEU A 1 251 ? 47.409 11.757 -59.980 1.00 50.38 251 LEU A C 1
ATOM 2018 O O . LEU A 1 251 ? 47.630 12.973 -60.013 1.00 50.38 251 LEU A O 1
ATOM 2022 N N . PRO A 1 252 ? 46.225 11.238 -60.352 1.00 50.12 252 PRO A N 1
ATOM 2023 C CA . PRO A 1 252 ? 45.076 12.083 -60.644 1.00 50.12 252 PRO A CA 1
ATOM 2024 C C . PRO A 1 252 ? 44.564 12.747 -59.357 1.00 50.12 252 PRO A C 1
ATOM 2026 O O . PRO A 1 252 ? 44.643 12.189 -58.259 1.00 50.12 252 PRO A O 1
ATOM 2029 N N . PHE A 1 253 ? 44.077 13.977 -59.500 1.00 50.84 253 PHE A N 1
ATOM 2030 C CA . PHE A 1 253 ? 43.594 14.820 -58.410 1.00 50.84 253 PHE A CA 1
ATOM 2031 C C . PHE A 1 253 ? 42.248 14.301 -57.878 1.00 50.84 253 PHE A C 1
ATOM 2033 O O . PHE A 1 253 ? 41.411 13.826 -58.640 1.00 50.84 253 PHE A O 1
ATOM 2040 N N . ALA A 1 254 ? 42.016 14.427 -56.568 1.00 55.12 254 ALA A N 1
ATOM 2041 C CA . ALA A 1 254 ? 40.888 13.831 -55.836 1.00 55.12 254 ALA A CA 1
ATOM 2042 C C . ALA A 1 254 ? 39.469 14.273 -56.279 1.00 55.12 254 ALA A C 1
ATOM 2044 O O . ALA A 1 254 ? 38.484 13.812 -55.704 1.00 55.12 254 ALA A O 1
ATOM 2045 N N . GLY A 1 255 ? 39.354 15.151 -57.281 1.00 53.62 255 GLY A N 1
ATOM 2046 C CA . GLY A 1 255 ? 38.085 15.594 -57.863 1.00 53.62 255 GLY A CA 1
ATOM 2047 C C . GLY A 1 255 ? 37.437 14.596 -58.831 1.00 53.62 255 GLY A C 1
ATOM 2048 O O . GLY A 1 255 ? 36.223 14.639 -58.990 1.00 53.62 255 GLY A O 1
ATOM 2049 N N . ASP A 1 256 ? 38.192 13.658 -59.413 1.00 55.16 256 ASP A N 1
ATOM 2050 C CA . ASP A 1 256 ? 37.667 12.764 -60.467 1.00 55.16 256 ASP A CA 1
ATOM 2051 C C . ASP A 1 256 ? 36.920 11.519 -59.943 1.00 55.16 256 ASP A C 1
ATOM 2053 O O . ASP A 1 256 ? 36.346 10.768 -60.725 1.00 55.16 256 ASP A O 1
ATOM 2057 N N . ILE A 1 257 ? 36.891 11.278 -58.625 1.00 55.41 257 ILE A N 1
ATOM 2058 C CA . ILE A 1 257 ? 36.237 10.089 -58.026 1.00 55.41 257 ILE A CA 1
ATOM 2059 C C . ILE A 1 257 ? 34.767 10.369 -57.636 1.00 55.41 257 ILE A C 1
ATOM 2061 O O . ILE A 1 257 ? 34.024 9.450 -57.305 1.00 55.41 257 ILE A O 1
ATOM 2065 N N . TYR A 1 258 ? 34.325 11.630 -57.703 1.00 52.75 258 TYR A N 1
ATOM 2066 C CA . TYR A 1 258 ? 32.968 12.061 -57.338 1.00 52.75 258 TYR A CA 1
ATOM 2067 C C . TYR A 1 258 ? 32.218 12.720 -58.507 1.00 52.75 258 TYR A C 1
ATOM 2069 O O . TYR A 1 258 ? 31.517 13.707 -58.304 1.00 52.75 258 TYR A O 1
ATOM 2077 N N . SER A 1 259 ? 32.376 12.208 -59.730 1.00 42.47 259 SER A N 1
ATOM 2078 C CA . SER A 1 259 ? 31.462 12.562 -60.823 1.00 42.47 259 SER A CA 1
ATOM 2079 C C . SER A 1 259 ? 30.373 11.497 -60.917 1.00 42.47 259 SER A C 1
ATOM 2081 O O . SER A 1 259 ? 30.672 10.331 -61.169 1.00 42.47 259 SER A O 1
ATOM 2083 N N . ASP A 1 260 ? 29.145 11.927 -60.628 1.00 44.53 260 ASP A N 1
ATOM 2084 C CA . ASP A 1 260 ? 27.897 11.173 -60.743 1.00 44.53 260 ASP A CA 1
ATOM 2085 C C . ASP A 1 260 ? 27.677 10.626 -62.165 1.00 44.53 260 ASP A C 1
ATOM 2087 O O . ASP A 1 260 ? 27.744 11.383 -63.135 1.00 44.53 260 ASP A O 1
ATOM 2091 N N . ASP A 1 261 ? 27.348 9.333 -62.242 1.00 38.31 261 ASP A N 1
ATOM 2092 C CA . ASP A 1 261 ? 26.242 8.774 -63.042 1.00 38.31 261 ASP A CA 1
ATOM 2093 C C . ASP A 1 261 ? 25.741 7.477 -62.368 1.00 38.31 261 ASP A C 1
ATOM 2095 O O . ASP A 1 261 ? 26.591 6.626 -61.999 1.00 38.31 261 ASP A O 1
#

pLDDT: mean 81.53, std 19.13, range [30.06, 98.5]

Organism: Geococcyx californianus (NCBI:txid8947)